Protein AF-A0A8J5IDC4-F1 (afdb_monomer)

Secondary structure (DSSP, 8-state):
--PPPPPP---------------PPPEEEEEEEPPTT----HHHHHHHHHHHHTSTT-EEEEEEEEEEEEEEEB-TTSPBPPTTGGGGS-SSSEEEEEE-SS-TTEEEEEEE-SS-EEEEEEETTHHHHHHHH-SEEEEEEEEEEEEEEEETTEEEEEEEEEEETTEEEEEEEEEEEE-S---HHHHHHHHHHHHHHHHHHHHTSSSS-EEEE----GGGGT--SS--HHHHHHHHHHHHHHHHHHTTTT-GGG-TTHHHHS---

Solvent-accessible surface area (backbone atoms only — not comparable to full-atom values): 15425 Å² total; per-residue (Å²): 142,79,86,81,83,81,79,86,82,76,81,82,77,80,75,74,74,83,73,79,77,72,81,37,64,57,68,48,47,30,36,55,44,57,38,91,95,52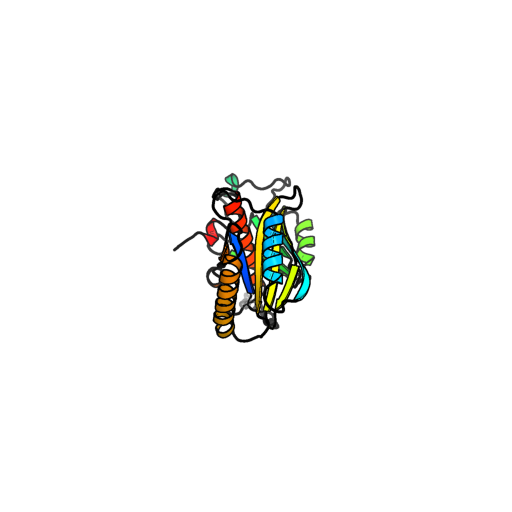,81,82,45,71,68,58,50,50,51,55,50,52,57,54,57,66,46,75,82,43,40,83,74,49,72,49,53,33,41,39,37,34,36,31,29,34,44,99,84,68,46,70,64,52,80,79,74,37,78,84,62,85,65,67,52,42,33,37,38,38,39,43,61,94,42,69,66,38,28,36,36,45,37,44,48,102,85,39,44,45,72,46,83,42,56,42,65,52,61,59,52,44,62,70,68,57,51,45,43,84,73,46,58,38,37,38,39,38,42,29,33,36,44,88,59,32,39,37,36,45,33,39,33,29,27,82,81,74,74,42,76,53,36,42,35,39,37,41,34,46,67,74,88,63,56,60,81,61,46,49,57,54,56,49,52,54,48,50,54,50,50,55,57,58,63,71,46,97,60,76,48,48,79,42,78,53,85,55,70,46,64,71,44,75,45,64,86,68,53,42,71,61,53,53,55,45,33,54,51,49,43,54,45,53,36,57,32,65,77,50,78,64,64,70,86,83,50,82,50,48,75,75,70,63,64,74,127

Organism: Zingiber officinale (NCBI:txid94328)

pLDDT: mean 78.24, std 19.2, range [28.47, 97.31]

Radius of gyration: 21.46 Å; Cα contacts (8 Å, |Δi|>4): 435; chains: 1; bounding box: 47×48×87 Å

Foldseek 3Di:
DDDDDDDDDDDDPPPPDPDPCPQDFDKWKKFWDFAPPDDADVVLLVLLVVLVVPPDPKFWDWKWKKKKFKKAFADPVLHGDDPVVCPVPDFQRIWIWIATRVCNQKIWIFTDDPQAIEIDIDGNCVVVVVVVVSRMDGPFMKMWIDTWMDDPQKIKGWGFIFGVVVTGTLGIMMMITGNDDDALVVVVVVVVVVVVVSQVSVVPDPGGTTMDTQDQPQVSRVHDRRDDVSVVVSSVLSVVQVSVCSVVVRPQDPRSCSVPVVPDD

Nearest PDB structures (foldseek):
  5n9j-assembly1_Y  TM=6.237E-01  e=1.341E-09  Schizosaccharomyces pombe
  5u0s-assembly1_T  TM=6.995E-01  e=4.807E-06  Schizosaccharomyces pombe
  7nvr-assembly1_e  TM=5.869E-01  e=4.291E-06  Homo sapiens
  6w1s-assembly1_M  TM=5.202E-01  e=3.938E-05  Mus musculus
  4pn0-assembly1_A  TM=3.198E-01  e=2.228E-03  Schizosaccharomyces pombe

Sequence (265 aa):
MVPKKTSPTSPVAIRGTQESLTMVLPRRLMNWLPKYGSEITNPLLAEVILCLEGFGSITKVGNWLHRITIYRAIDRKGAYVSDASASSRKLGHKFLGIAFHDHPSVYFFVIPLPRHLTVLEADANIQILMSQLGSFKHSSVRYFQGFQYRLGDFQLKVGKCFRSAPENFWGIVLEIEYLPLSSMEVCRPIMKEFFGILQEEFSKMSVPGHLINIEAHFERFGLRDYYTAQHTALQYSACLFQLGVALRGGKKHDLIISDCLLRRS

Structure (mmCIF, N/CA/C/O backbone):
data_AF-A0A8J5IDC4-F1
#
_entry.id   AF-A0A8J5IDC4-F1
#
loop_
_atom_site.group_PDB
_atom_site.id
_atom_site.type_symbol
_atom_site.label_atom_id
_atom_site.label_alt_id
_atom_site.label_comp_id
_atom_site.label_asym_id
_atom_site.label_entity_id
_atom_site.label_seq_id
_atom_site.pdbx_PDB_ins_code
_atom_site.Cartn_x
_atom_site.Cartn_y
_atom_site.Cartn_z
_atom_site.occupancy
_atom_site.B_iso_or_equiv
_atom_site.auth_seq_id
_atom_site.auth_comp_id
_atom_site.auth_asym_id
_atom_site.auth_atom_id
_atom_site.pdbx_PDB_model_num
ATOM 1 N N . MET A 1 1 ? 1.006 -26.572 -66.138 1.00 41.50 1 MET A N 1
ATOM 2 C CA . MET A 1 1 ? 1.435 -25.706 -65.017 1.00 41.50 1 MET A CA 1
ATOM 3 C C . MET A 1 1 ? 0.197 -25.040 -64.444 1.00 41.50 1 MET A C 1
ATOM 5 O O . MET A 1 1 ? -0.418 -24.237 -65.126 1.00 41.50 1 MET A O 1
ATOM 9 N N . VAL A 1 2 ? -0.219 -25.454 -63.249 1.00 36.06 2 VAL A N 1
ATOM 10 C CA . VAL A 1 2 ? -1.411 -24.958 -62.540 1.00 36.06 2 VAL A CA 1
ATOM 11 C C . VAL A 1 2 ? -0.914 -24.303 -61.249 1.00 36.06 2 VAL A C 1
ATOM 13 O O . VAL A 1 2 ? -0.153 -24.961 -60.535 1.00 36.06 2 VAL A O 1
ATOM 16 N N . PRO A 1 3 ? -1.282 -23.054 -60.912 1.00 37.62 3 PRO A N 1
ATOM 17 C CA . PRO A 1 3 ? -0.892 -22.479 -59.635 1.00 37.62 3 PRO A CA 1
ATOM 18 C C . PRO A 1 3 ? -1.837 -22.971 -58.527 1.00 37.62 3 PRO A C 1
ATOM 20 O O . PRO A 1 3 ? -3.061 -22.889 -58.633 1.00 37.62 3 PRO A O 1
ATOM 23 N N . LYS A 1 4 ? -1.242 -23.510 -57.457 1.00 36.59 4 LYS A N 1
ATOM 24 C CA . LYS A 1 4 ? -1.910 -23.918 -56.213 1.00 36.59 4 LYS A CA 1
ATOM 25 C C . LYS A 1 4 ? -2.544 -22.701 -55.526 1.00 36.59 4 LYS A C 1
ATOM 27 O O . LYS A 1 4 ? -1.848 -21.739 -55.216 1.00 36.59 4 LYS A O 1
ATOM 32 N N . LYS A 1 5 ? -3.844 -22.789 -55.225 1.00 36.94 5 LYS A N 1
ATOM 33 C CA . LYS A 1 5 ? -4.546 -21.906 -54.280 1.00 36.94 5 LYS A CA 1
ATOM 34 C C . LYS A 1 5 ? -3.999 -22.130 -52.866 1.00 36.94 5 LYS A C 1
ATOM 36 O O . LYS A 1 5 ? -4.035 -23.251 -52.365 1.00 36.94 5 LYS A O 1
ATOM 41 N N . THR A 1 6 ? -3.518 -21.069 -52.231 1.00 39.03 6 THR A N 1
ATOM 42 C CA . THR A 1 6 ? -3.214 -21.008 -50.799 1.00 39.03 6 THR A CA 1
ATOM 43 C C . THR A 1 6 ? -4.505 -20.771 -50.011 1.00 39.03 6 THR A C 1
ATOM 45 O O . THR A 1 6 ? -5.266 -19.848 -50.294 1.00 39.03 6 THR A O 1
ATOM 48 N N . SER A 1 7 ? -4.776 -21.643 -49.043 1.00 38.09 7 SER A N 1
ATOM 49 C CA . SER A 1 7 ? -5.849 -21.505 -48.053 1.00 38.09 7 SER A CA 1
ATOM 50 C C . SER A 1 7 ? -5.484 -20.459 -46.988 1.00 38.09 7 SER A C 1
ATOM 52 O O . SER A 1 7 ? -4.305 -20.360 -46.638 1.00 38.09 7 SER A O 1
ATOM 54 N N . PRO A 1 8 ? -6.453 -19.719 -46.422 1.00 36.28 8 PRO A N 1
ATOM 55 C CA . PRO A 1 8 ? -6.185 -18.743 -45.373 1.00 36.28 8 PRO A CA 1
ATOM 56 C C . PRO A 1 8 ? -5.950 -19.436 -44.024 1.00 36.28 8 PRO A C 1
ATOM 58 O O . PRO A 1 8 ? -6.770 -20.222 -43.555 1.00 36.28 8 PRO A O 1
ATOM 61 N N . THR A 1 9 ? -4.814 -19.131 -43.402 1.00 35.41 9 THR A N 1
ATOM 62 C CA . THR A 1 9 ? -4.456 -19.552 -42.046 1.00 35.41 9 THR A CA 1
ATOM 63 C C . THR A 1 9 ? -5.360 -18.841 -41.039 1.00 35.41 9 THR A C 1
ATOM 65 O O . THR A 1 9 ? -5.304 -17.619 -40.902 1.00 35.41 9 THR A O 1
ATOM 68 N N . SER A 1 10 ? -6.206 -19.599 -40.343 1.00 33.59 10 SER A N 1
ATOM 69 C CA . SER A 1 10 ? -7.035 -19.105 -39.242 1.00 33.59 10 SER A CA 1
ATOM 70 C C . SER A 1 10 ? -6.170 -18.527 -38.110 1.00 33.59 10 SER A C 1
ATOM 72 O O . SER A 1 10 ? -5.115 -19.092 -37.807 1.00 33.59 10 SER A O 1
ATOM 74 N N . PRO A 1 11 ? -6.597 -17.440 -37.443 1.00 32.44 11 PRO A N 1
ATOM 75 C CA . PRO A 1 11 ? -5.874 -16.897 -36.303 1.00 32.44 11 PRO A CA 1
ATOM 76 C C . PRO A 1 11 ? -5.925 -17.879 -35.128 1.00 32.44 11 PRO A C 1
ATOM 78 O O . PRO A 1 11 ? -6.991 -18.352 -34.731 1.00 32.44 11 PRO A O 1
ATOM 81 N N . VAL A 1 12 ? -4.749 -18.183 -34.576 1.00 33.12 12 VAL A N 1
ATOM 82 C CA . VAL A 1 12 ? -4.582 -18.957 -33.344 1.00 33.12 12 VAL A CA 1
ATOM 83 C C . VAL A 1 12 ? -5.276 -18.197 -32.216 1.00 33.12 12 VAL A C 1
ATOM 85 O O . VAL A 1 12 ? -4.803 -17.156 -31.762 1.00 33.12 12 VAL A O 1
ATOM 88 N N . ALA A 1 13 ? -6.426 -18.708 -31.784 1.00 28.47 13 ALA A N 1
ATOM 89 C CA . ALA A 1 13 ? -7.098 -18.242 -30.586 1.00 28.47 13 ALA A CA 1
ATOM 90 C C . ALA A 1 13 ? -6.189 -18.528 -29.383 1.00 28.47 13 ALA A C 1
ATOM 92 O O . ALA A 1 13 ? -5.980 -19.684 -29.011 1.00 28.47 13 ALA A O 1
ATOM 93 N N . ILE A 1 14 ? -5.643 -17.470 -28.783 1.00 35.06 14 ILE A N 1
ATOM 94 C CA . ILE A 1 14 ? -5.003 -17.527 -27.470 1.00 35.06 14 ILE A CA 1
ATOM 95 C C . ILE A 1 14 ? -6.117 -17.887 -26.486 1.00 35.06 14 ILE A C 1
ATOM 97 O O . ILE A 1 14 ? -6.917 -17.040 -26.090 1.00 35.06 14 ILE A O 1
ATOM 101 N N . ARG A 1 15 ? -6.232 -19.178 -26.161 1.00 29.50 15 ARG A N 1
ATOM 102 C CA . ARG A 1 15 ? -7.112 -19.655 -25.097 1.00 29.50 15 ARG A CA 1
ATOM 103 C C . ARG A 1 15 ? -6.587 -19.072 -23.793 1.00 29.50 15 ARG A C 1
ATOM 105 O O . ARG A 1 15 ? -5.525 -19.475 -23.328 1.00 29.50 15 ARG A O 1
ATOM 112 N N . GLY A 1 16 ? -7.326 -18.110 -23.244 1.00 29.45 16 GLY A N 1
ATOM 113 C CA . GLY A 1 16 ? -7.139 -17.661 -21.874 1.00 29.45 16 GLY A CA 1
ATOM 114 C C . GLY A 1 16 ? -7.194 -18.873 -20.956 1.00 29.45 16 GLY A C 1
ATOM 115 O O . GLY A 1 16 ? -8.150 -19.650 -20.991 1.00 29.45 16 GLY A O 1
ATOM 116 N N . THR A 1 17 ? -6.126 -19.068 -20.196 1.00 31.91 17 THR A N 1
ATOM 117 C CA . THR A 1 17 ? -6.086 -19.999 -19.079 1.00 31.91 17 THR A CA 1
ATOM 118 C C . THR A 1 17 ? -7.235 -19.639 -18.148 1.00 31.91 17 THR A C 1
ATOM 120 O O . THR A 1 17 ? -7.385 -18.488 -17.745 1.00 31.91 17 THR A O 1
ATOM 123 N N . GLN A 1 18 ? -8.084 -20.621 -17.871 1.00 31.86 18 GLN A N 1
ATOM 124 C CA . GLN A 1 18 ? -9.186 -20.517 -16.932 1.00 31.86 18 GLN A CA 1
ATOM 125 C C . GLN A 1 18 ? -8.581 -20.243 -15.547 1.00 31.86 18 GLN A C 1
ATOM 127 O O . GLN A 1 18 ? -8.054 -21.151 -14.907 1.00 31.86 18 GLN A O 1
ATOM 132 N N . GLU A 1 19 ? -8.563 -18.969 -15.149 1.00 36.72 19 GLU A N 1
ATOM 133 C CA . GLU A 1 19 ? -8.108 -18.521 -13.836 1.00 36.72 19 GLU A CA 1
ATOM 134 C C . GLU A 1 19 ? -8.931 -19.254 -12.776 1.00 36.72 19 GLU A C 1
ATOM 136 O O . GLU A 1 19 ? -10.153 -19.109 -12.691 1.00 36.72 19 GLU A O 1
ATOM 141 N N . SER A 1 20 ? -8.253 -20.067 -11.969 1.00 32.84 20 SER A N 1
ATOM 142 C CA . SER A 1 20 ? -8.767 -20.459 -10.666 1.00 32.84 20 SER A CA 1
ATOM 143 C C . SER A 1 20 ? -9.027 -19.163 -9.903 1.00 32.84 20 SER A C 1
ATOM 145 O O . SER A 1 20 ? -8.085 -18.535 -9.428 1.00 32.84 20 SER A O 1
ATOM 147 N N . LEU A 1 21 ? -10.293 -18.744 -9.840 1.00 38.59 21 LEU A N 1
ATOM 148 C CA . LEU A 1 21 ? -10.767 -17.599 -9.068 1.00 38.59 21 LEU A CA 1
ATOM 149 C C . LEU A 1 21 ? -10.555 -17.892 -7.578 1.00 38.59 21 LEU A C 1
ATOM 151 O O . LEU A 1 21 ? -11.490 -18.212 -6.847 1.00 38.59 21 LEU A O 1
ATOM 155 N N . THR A 1 22 ? -9.315 -17.802 -7.103 1.00 41.28 22 THR A N 1
ATOM 156 C CA . THR A 1 22 ? -9.062 -17.563 -5.688 1.00 41.28 22 THR A CA 1
ATOM 157 C C . THR A 1 22 ? -9.690 -16.210 -5.395 1.00 41.28 22 THR A C 1
ATOM 159 O O . THR A 1 22 ? -9.165 -15.183 -5.827 1.00 41.28 22 THR A O 1
ATOM 162 N N . MET A 1 23 ? -10.865 -16.208 -4.763 1.00 45.19 23 MET A N 1
ATOM 163 C CA . MET A 1 23 ? -11.543 -14.970 -4.401 1.00 45.19 23 MET A CA 1
ATOM 164 C C . MET A 1 23 ? -10.608 -14.152 -3.511 1.00 45.19 23 MET A C 1
ATOM 166 O O . MET A 1 23 ? -10.259 -14.580 -2.412 1.00 45.19 23 MET A O 1
ATOM 170 N N . VAL A 1 24 ? -10.152 -13.006 -4.013 1.00 56.97 24 VAL A N 1
ATOM 171 C CA . VAL A 1 24 ? -9.294 -12.104 -3.248 1.00 56.97 24 VAL A CA 1
ATOM 172 C C . VAL A 1 24 ? -10.195 -11.177 -2.450 1.00 56.97 24 VAL A C 1
ATOM 174 O O . VAL A 1 24 ? -11.148 -10.603 -2.977 1.00 56.97 24 VAL A O 1
ATOM 177 N N . LEU A 1 25 ? -9.897 -11.061 -1.163 1.00 64.06 25 LEU A N 1
ATOM 178 C CA . LEU A 1 25 ? -10.714 -10.333 -0.206 1.00 64.06 25 LEU A CA 1
ATOM 179 C C . LEU A 1 25 ? -10.685 -8.825 -0.480 1.00 64.06 25 LEU A C 1
ATOM 181 O O . LEU A 1 25 ? -9.618 -8.294 -0.802 1.00 64.06 25 LEU A O 1
ATOM 185 N N . PRO A 1 26 ? -11.818 -8.115 -0.328 1.00 73.94 26 PRO A N 1
ATOM 186 C CA . PRO A 1 26 ? -11.845 -6.666 -0.434 1.00 73.94 26 PRO A CA 1
ATOM 187 C C . PRO A 1 26 ? -10.870 -6.040 0.553 1.00 73.94 26 PRO A C 1
ATOM 189 O O . PRO A 1 26 ? -10.989 -6.234 1.766 1.00 73.94 26 PRO A O 1
ATOM 192 N N . ARG A 1 27 ? -9.953 -5.223 0.028 1.00 85.88 27 ARG A N 1
ATOM 193 C CA . ARG A 1 27 ? -9.059 -4.408 0.848 1.00 85.88 27 ARG A CA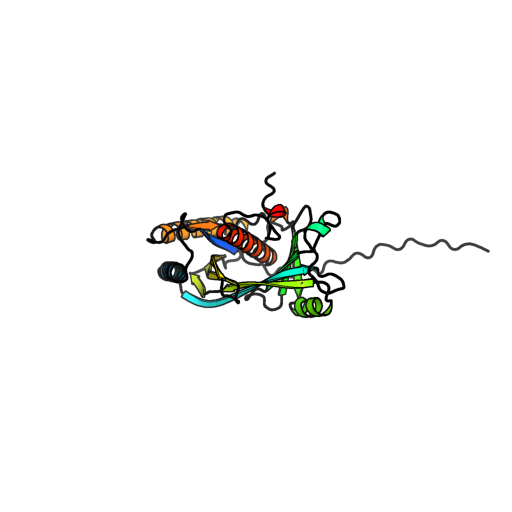 1
ATOM 194 C C . ARG A 1 27 ? -9.281 -2.926 0.629 1.00 85.88 27 ARG A C 1
ATOM 196 O O . ARG A 1 27 ? -9.614 -2.454 -0.464 1.00 85.88 27 ARG A O 1
ATOM 203 N N . ARG A 1 28 ? -9.067 -2.178 1.701 1.00 87.56 28 ARG A N 1
ATOM 204 C CA . ARG A 1 28 ? -9.051 -0.723 1.700 1.00 87.56 28 ARG A CA 1
ATOM 205 C C . ARG A 1 28 ? -7.734 -0.252 2.287 1.00 87.56 28 ARG A C 1
ATOM 207 O O . ARG A 1 28 ? -7.419 -0.564 3.430 1.00 87.56 28 ARG A O 1
ATOM 214 N N . LEU A 1 29 ? -6.989 0.507 1.492 1.00 91.50 29 LEU A N 1
ATOM 215 C CA . LEU A 1 29 ? -5.754 1.152 1.911 1.00 91.50 29 LEU A CA 1
ATOM 216 C C . LEU A 1 29 ? -6.021 2.617 2.256 1.00 91.50 29 LEU A C 1
ATOM 218 O O . LEU A 1 29 ? -6.744 3.326 1.556 1.00 91.50 29 LEU A O 1
ATOM 222 N N . MET A 1 30 ? -5.401 3.070 3.331 1.00 92.44 30 MET A N 1
ATOM 223 C CA . MET A 1 30 ? -5.495 4.414 3.875 1.00 92.44 30 MET A CA 1
ATOM 224 C C . MET A 1 30 ? -4.098 4.915 4.202 1.00 92.44 30 MET A C 1
ATOM 226 O O . MET A 1 30 ? -3.180 4.135 4.474 1.00 92.44 30 MET A O 1
ATOM 230 N N . ASN A 1 31 ? -3.939 6.230 4.220 1.00 91.44 31 ASN A N 1
ATOM 231 C CA . ASN A 1 31 ? -2.739 6.856 4.745 1.00 91.44 31 ASN A CA 1
ATOM 232 C C . ASN A 1 31 ? -3.085 7.947 5.753 1.00 91.44 31 ASN A C 1
ATOM 234 O O . ASN A 1 31 ? -4.172 8.525 5.740 1.00 91.44 31 ASN A O 1
ATOM 238 N N . TRP A 1 32 ? -2.132 8.220 6.634 1.00 90.44 32 TRP A N 1
ATOM 239 C CA . TRP A 1 32 ? -2.231 9.331 7.565 1.00 90.44 32 TRP A CA 1
ATOM 240 C C . TRP A 1 32 ? -1.907 10.639 6.852 1.00 90.44 32 TRP A C 1
ATOM 242 O O . TRP A 1 32 ? -0.827 10.786 6.269 1.00 90.44 32 TRP A O 1
ATOM 252 N N . LEU A 1 33 ? -2.828 11.595 6.923 1.00 87.44 33 LEU A N 1
ATOM 253 C CA . LEU A 1 33 ? -2.608 12.962 6.485 1.00 87.44 33 LEU A CA 1
ATOM 254 C C . LEU A 1 33 ? -2.294 13.827 7.713 1.00 87.44 33 LEU A C 1
ATOM 256 O O . LEU A 1 33 ? -3.199 14.082 8.513 1.00 87.44 33 LEU A O 1
ATOM 260 N N . PRO A 1 34 ? -1.040 14.277 7.896 1.00 82.94 34 PRO A N 1
ATOM 261 C CA . PRO A 1 34 ? -0.700 15.167 9.000 1.00 82.94 34 PRO A CA 1
ATOM 262 C C . PRO A 1 34 ? -1.430 16.508 8.854 1.00 82.94 34 PRO A C 1
ATOM 264 O O . PRO A 1 34 ? -1.733 16.954 7.743 1.00 82.94 34 PRO A O 1
ATOM 267 N N . LYS A 1 35 ? -1.694 17.182 9.979 1.00 81.75 35 LYS A N 1
ATOM 268 C CA . LYS A 1 35 ? -2.138 18.585 9.948 1.00 81.75 35 LYS A CA 1
ATOM 269 C C . LYS A 1 35 ? -1.038 19.465 9.342 1.00 81.75 35 LYS A C 1
ATOM 271 O O . LYS A 1 35 ? 0.143 19.122 9.381 1.00 81.75 35 LYS A O 1
ATOM 276 N N . TYR A 1 36 ? -1.431 20.603 8.771 1.00 74.25 36 TYR A N 1
ATOM 277 C CA . TYR A 1 36 ? -0.490 21.536 8.151 1.00 74.25 36 TYR A CA 1
ATOM 278 C C . TYR A 1 36 ? 0.626 21.926 9.133 1.00 74.25 36 TYR A C 1
ATOM 280 O O . TYR A 1 36 ? 0.349 22.306 10.269 1.00 74.25 36 TYR A O 1
ATOM 288 N N . GLY A 1 37 ? 1.881 21.809 8.694 1.00 70.25 37 GLY A N 1
ATOM 289 C CA . GLY A 1 37 ? 3.060 22.114 9.511 1.00 70.25 37 GLY A CA 1
ATOM 290 C C . GLY A 1 37 ? 3.474 21.024 10.507 1.00 70.25 37 GLY A C 1
ATOM 291 O O . GLY A 1 37 ? 4.465 21.208 11.202 1.00 70.25 37 GLY A O 1
ATOM 292 N N . SER A 1 38 ? 2.759 19.896 10.587 1.00 77.06 38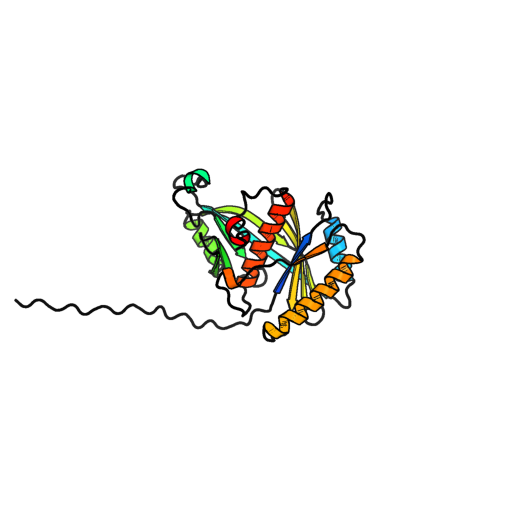 SER A N 1
ATOM 293 C CA . SER A 1 38 ? 3.164 18.744 11.403 1.00 77.06 38 SER A CA 1
ATOM 294 C C . SER A 1 38 ? 3.977 17.740 10.587 1.00 77.06 38 SER A C 1
ATOM 296 O O . SER A 1 38 ? 3.639 17.430 9.443 1.00 77.06 38 SER A O 1
ATOM 298 N N . GLU A 1 39 ? 5.037 17.204 11.185 1.00 79.88 39 GLU A N 1
ATOM 299 C CA . GLU A 1 39 ? 5.871 16.175 10.566 1.00 79.88 39 GLU A CA 1
ATOM 300 C C . GLU A 1 39 ? 5.340 14.768 10.859 1.00 79.88 39 GLU A C 1
ATOM 302 O O . GLU A 1 39 ? 4.773 14.504 11.921 1.00 79.88 39 GLU A O 1
ATOM 307 N N . ILE A 1 40 ? 5.548 13.839 9.922 1.00 85.25 40 ILE A N 1
ATOM 308 C CA . ILE A 1 40 ? 5.254 12.423 10.150 1.00 85.25 40 ILE A CA 1
ATOM 309 C C . ILE A 1 40 ? 6.496 11.761 10.750 1.00 85.25 40 ILE A C 1
ATOM 311 O O . ILE A 1 40 ? 7.533 11.668 10.096 1.00 85.25 40 ILE A O 1
ATOM 315 N N . THR A 1 41 ? 6.388 11.292 11.992 1.00 89.44 41 THR A N 1
ATOM 316 C CA . THR A 1 41 ? 7.523 10.799 12.786 1.00 89.44 41 THR A CA 1
ATOM 317 C C . THR A 1 41 ? 7.261 9.397 13.344 1.00 89.44 41 THR A C 1
ATOM 319 O O . THR A 1 41 ? 6.115 8.954 13.438 1.00 89.44 41 THR A O 1
ATOM 322 N N . ASN A 1 42 ? 8.317 8.646 13.686 1.00 91.06 42 ASN A N 1
ATOM 323 C CA . ASN A 1 42 ? 8.148 7.315 14.290 1.00 91.06 42 ASN A CA 1
ATOM 324 C C . ASN A 1 42 ? 7.343 7.356 15.615 1.00 91.06 42 ASN A C 1
ATOM 326 O O . ASN A 1 42 ? 6.547 6.442 15.816 1.00 91.06 42 ASN A O 1
ATOM 330 N N . PRO A 1 43 ? 7.469 8.382 16.485 1.00 92.00 43 PRO A N 1
ATOM 331 C CA . PRO A 1 43 ? 6.573 8.552 17.632 1.00 92.00 43 PRO A CA 1
ATOM 332 C C . PRO A 1 43 ? 5.092 8.637 17.250 1.00 92.00 43 PRO A C 1
ATOM 334 O O . PRO A 1 43 ? 4.286 7.913 17.823 1.00 92.00 43 PRO A O 1
ATOM 337 N N . LEU A 1 44 ? 4.738 9.411 16.216 1.00 91.31 44 LEU A N 1
ATOM 338 C CA . LEU A 1 44 ? 3.357 9.467 15.724 1.00 91.31 44 LEU A CA 1
ATOM 339 C C . LEU A 1 44 ? 2.862 8.086 15.266 1.00 91.31 44 LEU A C 1
ATOM 341 O O . LEU A 1 44 ? 1.731 7.706 15.550 1.00 91.31 44 LEU A O 1
ATOM 345 N N . LEU A 1 45 ? 3.711 7.310 14.583 1.00 93.88 45 LEU A N 1
ATOM 346 C CA . LEU A 1 45 ? 3.383 5.929 14.218 1.00 93.88 45 LEU A CA 1
ATOM 347 C C . LEU A 1 45 ? 3.135 5.059 15.458 1.00 93.88 45 LEU A C 1
ATOM 349 O O . LEU A 1 45 ? 2.199 4.265 15.450 1.00 93.88 45 LEU A O 1
ATOM 353 N N . ALA A 1 46 ? 3.955 5.196 16.502 1.00 93.81 46 ALA A N 1
ATOM 354 C CA . ALA A 1 46 ? 3.776 4.452 17.745 1.00 93.81 46 ALA A CA 1
ATOM 355 C C . ALA A 1 46 ? 2.441 4.798 18.420 1.00 93.81 46 ALA A C 1
ATOM 357 O O . ALA A 1 46 ? 1.736 3.891 18.844 1.00 93.81 46 ALA A O 1
ATOM 358 N N . GLU A 1 47 ? 2.048 6.073 18.446 1.00 92.81 47 GLU A N 1
ATOM 359 C CA . GLU A 1 47 ? 0.750 6.500 18.986 1.00 92.81 47 GLU A CA 1
ATOM 360 C C . GLU A 1 47 ? -0.431 5.945 18.180 1.00 92.81 47 GLU A C 1
ATOM 362 O O . GLU A 1 47 ? -1.385 5.433 18.763 1.00 92.81 47 GLU A O 1
ATOM 367 N N . VAL A 1 48 ? -0.342 5.955 16.844 1.00 92.56 48 VAL A N 1
ATOM 368 C CA . VAL A 1 48 ? -1.359 5.336 15.974 1.00 92.56 48 VAL A CA 1
ATOM 369 C C . VAL A 1 48 ? -1.461 3.829 16.234 1.00 92.56 48 VAL A C 1
ATOM 371 O O . VAL A 1 48 ? -2.564 3.292 16.295 1.00 92.56 48 VAL A O 1
ATOM 374 N N . ILE A 1 49 ? -0.330 3.136 16.407 1.00 94.12 49 ILE A N 1
ATOM 375 C CA . ILE A 1 49 ? -0.313 1.704 16.738 1.00 94.12 49 ILE A CA 1
ATOM 376 C C . ILE A 1 49 ? -0.952 1.457 18.107 1.00 94.12 49 ILE A C 1
ATOM 378 O O . ILE A 1 49 ? -1.806 0.585 18.212 1.00 94.12 49 ILE A O 1
ATOM 382 N N . LEU A 1 50 ? -0.588 2.234 19.129 1.00 93.50 50 LEU A N 1
ATOM 383 C CA . LEU A 1 50 ? -1.138 2.095 20.480 1.00 93.50 50 LEU A CA 1
ATOM 384 C C . LEU A 1 50 ? -2.647 2.354 20.516 1.00 93.50 50 LEU A C 1
ATOM 386 O O . LEU A 1 50 ? -3.383 1.617 21.166 1.00 93.50 50 LEU A O 1
ATOM 390 N N . CYS A 1 51 ? -3.124 3.369 19.792 1.00 91.94 51 CYS A N 1
ATOM 391 C CA . CYS A 1 51 ? -4.555 3.626 19.657 1.00 91.94 51 CYS A CA 1
ATOM 392 C C . CYS A 1 51 ? -5.272 2.446 18.995 1.00 91.94 51 CYS A C 1
ATOM 394 O O . CYS A 1 51 ? -6.318 2.017 19.481 1.00 91.94 51 CYS A O 1
ATOM 396 N N . LEU A 1 52 ? -4.681 1.876 17.940 1.00 92.12 52 LEU A N 1
ATOM 397 C CA . LEU A 1 52 ? -5.235 0.695 17.290 1.00 92.12 52 LEU A CA 1
ATOM 398 C C . LEU A 1 52 ? -5.246 -0.520 18.225 1.00 92.12 52 LEU A C 1
ATOM 400 O O . LEU A 1 52 ? -6.225 -1.252 18.238 1.00 92.12 52 LEU A O 1
ATOM 404 N N . GLU A 1 53 ? -4.194 -0.730 19.015 1.00 92.69 53 GLU A N 1
ATOM 405 C CA . GLU A 1 53 ? -4.103 -1.820 19.997 1.00 92.69 53 GLU A CA 1
ATOM 406 C C . GLU A 1 53 ? -5.107 -1.672 21.151 1.00 92.69 53 GLU A C 1
ATOM 408 O O . GLU A 1 53 ? -5.534 -2.674 21.719 1.00 92.69 53 GLU A O 1
ATOM 413 N N . GLY A 1 54 ? -5.539 -0.445 21.459 1.00 89.12 54 GLY A N 1
ATOM 414 C CA . GLY A 1 54 ? -6.637 -0.174 22.391 1.00 89.12 54 GLY A CA 1
ATOM 415 C C . GLY A 1 54 ? -8.033 -0.456 21.822 1.00 89.12 54 GLY A C 1
ATOM 416 O O . GLY A 1 54 ? -9.022 -0.365 22.552 1.00 89.12 54 GLY A O 1
ATOM 417 N N . PHE A 1 55 ? -8.142 -0.786 20.533 1.00 86.69 55 PHE A N 1
ATOM 418 C CA . PHE A 1 55 ? -9.417 -0.990 19.859 1.00 86.69 55 PHE A CA 1
ATOM 419 C C . PHE A 1 55 ? -9.978 -2.398 20.101 1.00 86.69 55 PHE A C 1
ATOM 421 O O . PHE A 1 55 ? -9.618 -3.365 19.425 1.00 86.69 55 PHE A O 1
ATOM 428 N N . GLY A 1 56 ? -10.913 -2.513 21.046 1.00 83.62 56 GLY A N 1
ATOM 429 C CA . GLY A 1 56 ? -11.623 -3.763 21.328 1.00 83.62 56 GLY A CA 1
ATOM 430 C C . GLY A 1 56 ? -10.681 -4.927 21.667 1.00 83.62 56 GLY A C 1
ATOM 431 O O . GLY A 1 56 ? -9.649 -4.750 22.304 1.00 83.62 56 GLY A O 1
ATOM 432 N N . SER A 1 57 ? -11.037 -6.143 21.244 1.00 87.62 57 SER A N 1
ATOM 433 C CA . SER A 1 57 ? -10.213 -7.351 21.427 1.00 87.62 57 SER A CA 1
ATOM 434 C C . SER A 1 57 ? -9.306 -7.620 20.221 1.00 87.62 57 SER A C 1
ATOM 436 O O . SER A 1 57 ? -9.313 -8.716 19.656 1.00 87.62 57 SER A O 1
ATOM 438 N N . ILE A 1 58 ? -8.560 -6.607 19.776 1.00 93.44 58 ILE A N 1
ATOM 439 C CA . ILE A 1 58 ? -7.608 -6.757 18.674 1.00 93.44 58 ILE A CA 1
ATOM 440 C C . ILE A 1 58 ? -6.400 -7.602 19.100 1.00 93.44 58 ILE A C 1
ATOM 442 O O . ILE A 1 58 ? -5.891 -7.499 20.213 1.00 93.44 58 ILE A O 1
ATOM 446 N N . THR A 1 59 ? -5.918 -8.455 18.200 1.00 94.31 59 THR A N 1
ATOM 447 C CA . THR A 1 59 ? -4.785 -9.354 18.462 1.00 94.31 59 THR A CA 1
ATOM 448 C C . THR A 1 59 ? -3.697 -9.161 17.422 1.00 94.31 59 THR A C 1
ATOM 450 O O . THR A 1 59 ? -3.970 -9.115 16.224 1.00 94.31 59 THR A O 1
ATOM 453 N N . LYS A 1 60 ? -2.443 -9.045 17.862 1.00 95.81 60 LYS A N 1
ATOM 454 C CA . LYS A 1 60 ? -1.294 -8.961 16.956 1.00 95.81 60 LYS A CA 1
ATOM 455 C C . LYS A 1 60 ? -0.987 -10.340 16.382 1.00 95.81 60 LYS A C 1
ATOM 457 O O . LYS A 1 60 ? -0.745 -11.283 17.126 1.00 95.81 60 LYS A O 1
ATOM 462 N N . VAL A 1 61 ? -0.972 -10.440 15.057 1.00 95.00 61 VAL A N 1
ATOM 463 C CA . VAL A 1 61 ? -0.761 -11.697 14.321 1.00 95.00 61 VAL A CA 1
ATOM 464 C C . VAL A 1 61 ? 0.672 -11.811 13.808 1.00 95.00 61 VAL A C 1
ATOM 466 O O . VAL A 1 61 ? 1.218 -12.908 13.741 1.00 95.00 61 VAL A O 1
ATOM 469 N N . GLY A 1 62 ? 1.310 -10.693 13.458 1.00 95.25 62 GLY A N 1
ATOM 470 C CA . GLY A 1 62 ? 2.678 -10.731 12.951 1.00 95.25 62 GLY A CA 1
ATOM 471 C C . GLY A 1 62 ? 3.182 -9.405 12.406 1.00 95.25 62 GLY A C 1
ATOM 472 O O . GLY A 1 62 ? 2.646 -8.336 12.701 1.00 95.25 62 GLY A O 1
ATOM 473 N N . ASN A 1 63 ? 4.234 -9.499 11.599 1.00 96.25 63 ASN A N 1
ATOM 474 C CA . ASN A 1 63 ? 4.824 -8.383 10.871 1.00 96.25 63 ASN A CA 1
ATOM 475 C C . ASN A 1 63 ? 4.559 -8.568 9.377 1.00 96.25 63 ASN A C 1
ATOM 477 O O . ASN A 1 63 ? 4.476 -9.697 8.904 1.00 96.25 63 ASN A O 1
ATOM 481 N N . TRP A 1 64 ? 4.512 -7.475 8.625 1.00 96.12 64 TRP A N 1
ATOM 482 C CA . TRP A 1 64 ? 4.384 -7.519 7.170 1.00 96.12 64 TRP A CA 1
ATOM 483 C C . TRP A 1 64 ? 5.389 -6.572 6.513 1.00 96.12 64 TRP A C 1
ATOM 485 O O . TRP A 1 64 ? 5.806 -5.567 7.098 1.00 96.12 64 TRP A O 1
ATOM 495 N N . LEU A 1 65 ? 5.787 -6.912 5.286 1.00 96.44 65 LEU A N 1
ATOM 496 C CA . LEU A 1 65 ? 6.688 -6.106 4.468 1.00 96.44 65 LEU A CA 1
ATOM 497 C C . LEU A 1 65 ? 6.304 -6.221 2.992 1.00 96.44 65 LEU A C 1
ATOM 499 O O . LEU A 1 65 ? 6.395 -7.292 2.396 1.00 96.44 65 LEU A O 1
ATOM 503 N N . HIS A 1 66 ? 5.909 -5.114 2.379 1.00 96.56 66 HIS A N 1
ATOM 504 C CA . HIS A 1 66 ? 5.715 -5.018 0.936 1.00 96.56 66 HIS A CA 1
ATOM 505 C C . HIS A 1 66 ? 6.828 -4.179 0.320 1.00 96.56 66 HIS A C 1
ATOM 507 O O . HIS A 1 66 ? 7.262 -3.170 0.886 1.00 96.56 66 HIS A O 1
ATOM 513 N N . ARG A 1 67 ? 7.298 -4.596 -0.856 1.00 95.94 67 ARG A N 1
ATOM 514 C CA . ARG A 1 67 ? 8.383 -3.927 -1.576 1.00 95.94 67 ARG A CA 1
ATOM 515 C C . ARG A 1 67 ? 7.863 -3.376 -2.892 1.00 95.94 67 ARG A C 1
ATOM 517 O O . ARG A 1 67 ? 7.406 -4.138 -3.738 1.00 95.94 67 ARG A O 1
ATOM 524 N N . ILE A 1 68 ? 8.014 -2.070 -3.090 1.00 95.25 68 ILE A N 1
ATOM 525 C CA . ILE A 1 68 ? 7.724 -1.395 -4.356 1.00 95.25 68 ILE A CA 1
ATOM 526 C C . ILE A 1 68 ? 9.031 -0.910 -4.979 1.00 95.25 68 ILE A C 1
ATOM 528 O O . ILE A 1 68 ? 9.718 -0.041 -4.440 1.00 95.25 68 ILE A O 1
ATOM 532 N N . THR A 1 69 ? 9.367 -1.454 -6.139 1.00 93.25 69 THR A N 1
ATOM 533 C CA . THR A 1 69 ? 10.527 -1.077 -6.943 1.00 93.25 69 THR A CA 1
ATOM 534 C C . THR A 1 69 ? 10.105 -0.140 -8.068 1.00 93.25 69 THR A C 1
ATOM 536 O O . THR A 1 69 ? 9.163 -0.407 -8.802 1.00 93.25 69 THR A O 1
ATOM 539 N N . ILE A 1 70 ? 10.830 0.959 -8.235 1.00 90.31 70 ILE A N 1
ATOM 540 C CA . ILE A 1 70 ? 10.668 1.900 -9.341 1.00 90.31 70 ILE A CA 1
ATOM 541 C C . ILE A 1 70 ? 11.688 1.538 -10.419 1.00 90.31 70 ILE A C 1
ATOM 543 O O . ILE A 1 70 ? 12.894 1.687 -10.202 1.00 90.31 70 ILE A O 1
ATOM 547 N N . TYR A 1 71 ? 11.208 1.118 -11.584 1.00 90.25 71 TYR A N 1
ATOM 548 C CA . TYR A 1 71 ? 12.032 0.833 -12.755 1.00 90.25 71 TYR A CA 1
ATOM 549 C C . TYR A 1 71 ? 12.112 2.057 -13.661 1.00 90.25 71 TYR A C 1
ATOM 551 O O . TYR A 1 71 ? 11.117 2.760 -13.835 1.00 90.25 71 TYR A O 1
ATOM 559 N N . ARG A 1 72 ? 13.292 2.309 -14.239 1.00 88.38 72 ARG A N 1
ATOM 560 C CA . ARG A 1 72 ? 13.501 3.278 -15.326 1.00 88.38 72 ARG A CA 1
ATOM 561 C C . ARG A 1 72 ? 14.218 2.604 -16.494 1.00 88.38 72 ARG A C 1
ATOM 563 O O . ARG A 1 72 ? 15.120 1.795 -16.266 1.00 88.38 72 ARG A O 1
ATOM 570 N N . ALA A 1 73 ? 13.819 2.941 -17.716 1.00 86.88 73 ALA A N 1
ATOM 571 C CA . ALA A 1 73 ? 14.497 2.512 -18.931 1.00 86.88 73 ALA A CA 1
ATOM 572 C C . ALA A 1 73 ? 15.919 3.068 -18.961 1.00 86.88 73 ALA A C 1
ATOM 574 O O . ALA A 1 73 ? 16.174 4.194 -18.510 1.00 86.88 73 ALA A O 1
ATOM 575 N N . ILE A 1 74 ? 16.831 2.272 -19.505 1.00 87.31 74 ILE A N 1
ATOM 576 C CA . ILE A 1 74 ? 18.212 2.681 -19.731 1.00 87.31 74 ILE A CA 1
ATOM 577 C C . ILE A 1 74 ? 18.534 2.655 -21.222 1.00 87.31 74 ILE A C 1
ATOM 579 O O . ILE A 1 74 ? 17.935 1.908 -21.995 1.00 87.31 74 ILE A O 1
ATOM 583 N N . ASP A 1 75 ? 19.449 3.520 -21.639 1.00 85.25 75 ASP A N 1
ATOM 584 C CA . ASP A 1 75 ? 19.971 3.529 -22.996 1.00 85.25 75 ASP A CA 1
ATOM 585 C C . ASP A 1 75 ? 21.020 2.421 -23.200 1.00 85.25 75 ASP A C 1
ATOM 587 O O . ASP A 1 75 ? 21.390 1.687 -22.283 1.00 85.25 75 ASP A O 1
ATOM 591 N N . ARG A 1 76 ? 21.549 2.313 -24.424 1.00 81.25 76 ARG A N 1
ATOM 592 C CA . ARG A 1 76 ? 22.600 1.334 -24.760 1.00 81.25 76 ARG A CA 1
ATOM 593 C C . ARG A 1 76 ? 23.890 1.512 -23.948 1.00 81.25 76 ARG A C 1
ATOM 595 O O . ARG A 1 76 ? 24.694 0.590 -23.902 1.00 81.25 76 ARG A O 1
ATOM 602 N N . LYS A 1 77 ? 24.110 2.688 -23.354 1.00 82.31 77 LYS A N 1
ATOM 603 C CA . LYS A 1 77 ? 25.267 3.005 -22.508 1.00 82.31 77 LYS A CA 1
ATOM 604 C C . LYS A 1 77 ? 24.966 2.770 -21.021 1.00 82.31 77 LYS A C 1
ATOM 606 O O . LYS A 1 77 ? 25.816 3.045 -20.179 1.00 82.31 77 LYS A O 1
ATOM 611 N N . GLY A 1 78 ? 23.776 2.262 -20.690 1.00 78.62 78 GLY A N 1
ATOM 612 C CA . GLY A 1 78 ? 23.340 1.984 -19.325 1.00 78.62 78 GLY A CA 1
ATOM 613 C C . GLY A 1 78 ? 22.949 3.228 -18.523 1.00 78.62 78 GLY A C 1
ATOM 614 O O . GLY A 1 78 ? 22.736 3.128 -17.311 1.00 78.62 78 GLY A O 1
ATOM 615 N N . ALA A 1 79 ? 22.850 4.393 -19.167 1.00 83.38 79 ALA A N 1
ATOM 616 C CA . ALA A 1 79 ? 22.381 5.621 -18.543 1.00 83.38 79 ALA A CA 1
ATOM 617 C C . ALA A 1 79 ? 20.849 5.680 -18.574 1.00 83.38 79 ALA A C 1
ATOM 619 O O . ALA A 1 79 ? 20.215 5.179 -19.500 1.00 83.38 79 ALA A O 1
ATOM 620 N N . TYR A 1 80 ? 20.233 6.300 -17.565 1.00 83.06 80 TYR A N 1
ATOM 621 C CA . TYR A 1 80 ? 18.785 6.504 -17.580 1.00 83.06 80 TYR A CA 1
ATOM 622 C C . TYR A 1 80 ? 18.390 7.412 -18.743 1.00 83.06 80 TYR A C 1
ATOM 624 O O . TYR A 1 80 ? 18.956 8.493 -18.914 1.00 83.06 80 TYR A O 1
ATOM 632 N N . VAL A 1 81 ? 17.386 6.988 -19.510 1.00 77.06 81 VAL A N 1
ATOM 633 C CA . VAL A 1 81 ? 16.829 7.804 -20.593 1.00 77.06 81 VAL A CA 1
ATOM 634 C C . VAL A 1 81 ? 16.227 9.077 -19.987 1.00 77.06 81 VAL A C 1
ATOM 636 O O . VAL A 1 81 ? 15.443 9.005 -19.040 1.00 77.06 81 VAL A O 1
ATOM 639 N N . SER A 1 82 ? 16.628 10.249 -20.492 1.00 66.12 82 SER A N 1
ATOM 640 C CA . SER A 1 82 ? 16.202 11.540 -19.940 1.00 66.12 82 SER A CA 1
ATOM 641 C C . SER A 1 82 ? 14.758 11.875 -20.315 1.00 66.12 82 SER A C 1
ATOM 643 O O . SER A 1 82 ? 14.331 11.660 -21.453 1.00 66.12 82 SER A O 1
ATOM 645 N N . ASP A 1 83 ? 14.030 12.494 -19.382 1.00 59.94 83 ASP A N 1
ATOM 646 C CA . ASP A 1 83 ? 12.623 12.875 -19.567 1.00 59.94 83 ASP A CA 1
ATOM 647 C C . ASP A 1 83 ? 12.431 13.894 -20.721 1.00 59.94 83 ASP A C 1
ATOM 649 O O . ASP A 1 83 ? 11.380 13.930 -21.356 1.00 59.94 83 ASP A O 1
ATOM 653 N N . ALA A 1 84 ? 13.467 14.673 -21.068 1.00 51.69 84 ALA A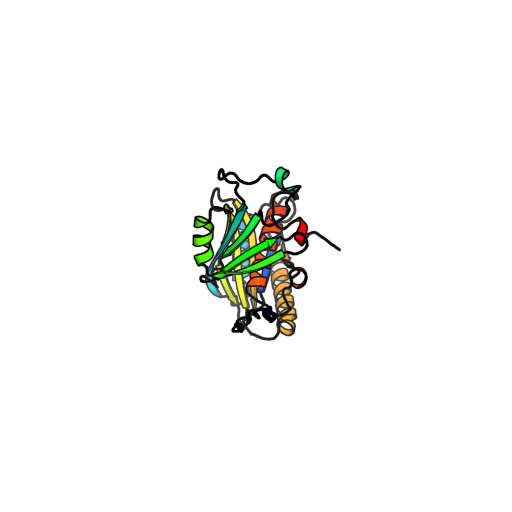 N 1
ATOM 654 C CA . ALA A 1 84 ? 13.447 15.639 -22.175 1.00 51.69 84 ALA A CA 1
ATOM 655 C C . ALA A 1 84 ? 13.508 14.979 -23.570 1.00 51.69 84 ALA A C 1
ATOM 657 O O . ALA A 1 84 ? 12.848 15.436 -24.507 1.00 51.69 84 ALA A O 1
ATOM 658 N N . SER A 1 85 ? 14.244 13.869 -23.706 1.00 48.66 85 SER A N 1
ATOM 659 C CA . SER A 1 85 ? 14.300 13.068 -24.944 1.00 48.66 85 SER A CA 1
ATOM 660 C C . SER A 1 85 ? 13.041 12.212 -25.166 1.00 48.66 85 SER A C 1
ATOM 662 O O . SER A 1 85 ? 12.780 11.748 -26.276 1.00 48.66 85 SER A O 1
ATOM 664 N N . ALA A 1 86 ? 12.216 12.055 -24.124 1.00 48.41 86 ALA A N 1
ATOM 665 C CA . ALA A 1 86 ? 10.964 11.299 -24.141 1.00 48.41 86 ALA A CA 1
ATOM 666 C C . ALA A 1 86 ? 9.782 12.052 -24.787 1.00 48.41 86 ALA A C 1
ATOM 668 O O . ALA A 1 86 ? 8.710 11.475 -24.984 1.00 48.41 86 ALA A O 1
ATOM 669 N N . SER A 1 87 ? 9.973 13.320 -25.165 1.00 47.41 87 SER A N 1
ATOM 670 C CA . SER A 1 87 ? 8.953 14.178 -25.785 1.00 47.41 87 SER A CA 1
ATOM 671 C C . SER A 1 87 ? 8.427 13.652 -27.135 1.00 47.41 87 SER A C 1
ATOM 673 O O . SER A 1 87 ? 7.303 13.985 -27.515 1.00 47.41 87 SER A O 1
ATOM 675 N N . SER A 1 88 ? 9.161 12.757 -27.811 1.00 45.00 88 SER A N 1
ATOM 676 C CA . SER A 1 88 ? 8.770 12.168 -29.106 1.00 45.00 88 SER A CA 1
ATOM 677 C C . SER A 1 88 ? 8.498 10.650 -29.100 1.00 45.00 88 SER A C 1
ATOM 679 O O . SER A 1 88 ? 7.977 10.136 -30.087 1.00 45.00 88 SER A O 1
ATOM 681 N N . ARG A 1 89 ? 8.760 9.916 -28.001 1.00 43.84 89 ARG A N 1
ATOM 682 C CA . ARG A 1 89 ? 8.436 8.473 -27.851 1.00 43.84 89 ARG A CA 1
ATOM 683 C C . ARG A 1 89 ? 7.956 8.150 -26.435 1.00 43.84 89 ARG A C 1
ATOM 685 O O . ARG A 1 89 ? 8.647 7.536 -25.623 1.00 43.84 89 ARG A O 1
ATOM 692 N N . LYS A 1 90 ? 6.735 8.605 -26.170 1.00 52.78 90 LYS A N 1
ATOM 693 C CA . LYS A 1 90 ? 5.899 8.315 -25.003 1.00 52.78 90 LYS A CA 1
ATOM 694 C C . LYS A 1 90 ? 5.640 6.805 -24.927 1.00 52.78 90 LYS A C 1
ATOM 696 O O . LYS A 1 90 ? 4.915 6.349 -25.800 1.00 52.78 90 LYS A O 1
ATOM 701 N N . LEU A 1 91 ? 6.223 6.071 -23.962 1.00 55.94 91 LEU A N 1
ATOM 702 C CA . LEU A 1 91 ? 5.568 5.074 -23.079 1.00 55.94 91 LEU A CA 1
ATOM 703 C C . LEU A 1 91 ? 6.521 4.111 -22.363 1.00 55.94 91 LEU A C 1
ATOM 705 O O . LEU A 1 91 ? 7.540 3.739 -22.922 1.00 55.94 91 LEU A O 1
ATOM 709 N N . GLY A 1 92 ? 6.168 3.660 -21.152 1.00 58.97 92 GLY A N 1
ATOM 710 C CA . GLY A 1 92 ? 6.824 2.515 -20.502 1.00 58.97 92 GLY A CA 1
ATOM 711 C C . GLY A 1 92 ? 8.243 2.753 -19.971 1.00 58.97 92 GLY A C 1
ATOM 712 O O . GLY A 1 92 ? 8.809 1.855 -19.363 1.00 58.97 92 GLY A O 1
ATOM 713 N N . HIS A 1 93 ? 8.811 3.955 -20.120 1.00 76.56 93 HIS A N 1
ATOM 714 C CA . HIS A 1 93 ? 10.166 4.287 -19.639 1.00 76.56 93 HIS A CA 1
ATOM 715 C C . HIS A 1 93 ? 10.304 4.313 -18.119 1.00 76.56 93 HIS A C 1
ATOM 717 O O . HIS A 1 93 ? 11.418 4.359 -17.602 1.00 76.56 93 HIS A O 1
ATOM 723 N N . LYS A 1 94 ? 9.18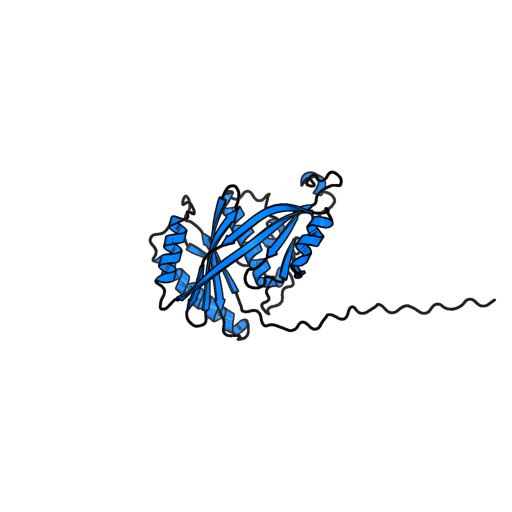7 4.311 -17.392 1.00 81.88 94 LYS A N 1
ATOM 724 C CA . LYS A 1 94 ? 9.165 4.240 -15.937 1.00 81.88 94 LYS A CA 1
ATOM 725 C C . LYS A 1 94 ? 7.899 3.523 -15.481 1.00 81.88 94 LYS A C 1
ATOM 727 O O . LYS A 1 94 ? 6.805 3.898 -15.892 1.00 81.88 94 LYS A O 1
ATOM 732 N N . PHE A 1 95 ? 8.042 2.519 -14.629 1.00 88.19 95 PHE A N 1
ATOM 733 C CA . PHE A 1 95 ? 6.924 1.746 -14.084 1.00 88.19 95 PHE A CA 1
ATOM 734 C C . PHE A 1 95 ? 7.261 1.235 -12.681 1.00 88.19 95 PHE A C 1
ATOM 736 O O . PHE A 1 95 ? 8.400 1.366 -12.218 1.00 88.19 95 PHE A O 1
ATOM 743 N N . LEU A 1 96 ? 6.265 0.696 -11.981 1.00 92.25 96 LEU A N 1
ATOM 744 C CA . LEU A 1 96 ? 6.460 0.084 -10.669 1.00 92.25 96 LEU A CA 1
ATOM 745 C C . LEU A 1 96 ? 6.443 -1.433 -10.786 1.00 92.25 96 LEU A C 1
ATOM 747 O O . LEU A 1 96 ? 5.653 -1.980 -11.547 1.00 92.25 96 LEU A O 1
ATOM 751 N N . GLY A 1 97 ? 7.274 -2.092 -9.995 1.00 94.56 97 GLY A N 1
ATOM 752 C CA . GLY A 1 97 ? 7.129 -3.497 -9.656 1.00 94.56 97 GLY A CA 1
ATOM 753 C C . GLY A 1 97 ? 6.809 -3.637 -8.170 1.00 94.56 97 GLY A C 1
ATOM 754 O O . GLY A 1 97 ? 7.382 -2.918 -7.352 1.00 94.56 97 GLY A O 1
ATOM 755 N N . ILE A 1 98 ? 5.886 -4.519 -7.807 1.00 96.00 98 ILE A N 1
ATOM 756 C CA . ILE A 1 98 ? 5.373 -4.677 -6.445 1.00 96.00 98 ILE A CA 1
ATOM 757 C C . ILE A 1 98 ? 5.467 -6.150 -6.054 1.00 96.00 98 ILE A C 1
ATOM 759 O O . ILE A 1 98 ? 4.939 -7.016 -6.747 1.00 96.00 98 ILE A O 1
ATOM 763 N N . ALA A 1 99 ? 6.122 -6.413 -4.925 1.00 96.44 99 ALA A N 1
ATOM 764 C CA . ALA A 1 99 ? 6.127 -7.707 -4.254 1.00 96.44 99 ALA A CA 1
ATOM 765 C C . ALA A 1 99 ? 5.355 -7.596 -2.935 1.00 96.44 99 ALA A C 1
ATOM 767 O O . ALA A 1 99 ? 5.711 -6.784 -2.070 1.00 96.44 99 ALA A O 1
ATOM 768 N N . PHE A 1 100 ? 4.316 -8.418 -2.787 1.00 95.19 100 PHE A N 1
ATOM 769 C CA . PHE A 1 100 ? 3.521 -8.507 -1.567 1.00 95.19 100 PHE A CA 1
ATOM 770 C C . PHE A 1 100 ? 4.040 -9.610 -0.643 1.00 95.19 100 PHE A C 1
ATOM 772 O O . PHE A 1 100 ? 4.543 -10.632 -1.094 1.00 95.19 100 PHE A O 1
ATOM 779 N N . HIS A 1 101 ? 3.884 -9.397 0.664 1.00 92.75 101 HIS A N 1
ATOM 780 C CA . HIS A 1 101 ? 4.218 -10.386 1.694 1.00 92.75 101 HIS A CA 1
ATOM 781 C C . HIS A 1 101 ? 3.296 -11.603 1.592 1.00 92.75 101 HIS A C 1
ATOM 783 O O . HIS A 1 101 ? 3.755 -12.735 1.670 1.00 92.75 101 HIS A O 1
ATOM 789 N N . ASP A 1 102 ? 2.009 -11.342 1.359 1.00 88.50 102 ASP A N 1
ATOM 790 C CA . ASP A 1 102 ? 0.951 -12.354 1.333 1.00 88.50 102 ASP A CA 1
ATOM 791 C C . ASP A 1 102 ? 1.015 -13.242 0.075 1.00 88.50 102 ASP A C 1
ATOM 793 O O . ASP A 1 102 ? 0.480 -14.346 0.065 1.00 88.50 102 ASP A O 1
ATOM 797 N N . HIS A 1 103 ? 1.681 -12.769 -0.985 1.00 89.81 103 HIS A N 1
ATOM 798 C CA . HIS A 1 103 ? 1.797 -13.457 -2.274 1.00 89.81 103 HIS A CA 1
ATOM 799 C C . HIS A 1 103 ? 3.260 -13.476 -2.748 1.00 89.81 103 HIS A C 1
ATOM 801 O O . HIS A 1 103 ? 3.606 -12.792 -3.712 1.00 89.81 103 HIS A O 1
ATOM 807 N N . PRO A 1 104 ? 4.145 -14.238 -2.078 1.00 91.12 104 PRO A N 1
ATOM 808 C CA . PRO A 1 104 ? 5.584 -14.190 -2.341 1.00 91.12 104 PRO A CA 1
ATOM 809 C C . PRO A 1 104 ? 5.981 -14.766 -3.709 1.00 91.12 104 PRO A C 1
ATOM 811 O O . PRO A 1 104 ? 7.047 -14.431 -4.222 1.00 91.12 104 PRO A O 1
ATOM 814 N N . SER A 1 105 ? 5.142 -15.618 -4.307 1.00 94.06 105 SER A N 1
ATOM 815 C CA . SER A 1 105 ? 5.355 -16.203 -5.638 1.00 94.06 105 SER A CA 1
ATOM 816 C C . SER A 1 105 ? 4.947 -15.281 -6.788 1.00 94.06 105 SER A C 1
ATOM 818 O O . SER A 1 105 ? 5.232 -15.593 -7.941 1.00 94.06 105 SER A O 1
ATOM 820 N N . VAL A 1 106 ? 4.310 -14.144 -6.498 1.00 94.94 106 VAL A N 1
ATOM 821 C CA . VAL A 1 106 ? 3.727 -13.258 -7.507 1.00 94.94 106 VAL A CA 1
ATOM 822 C C . VAL A 1 106 ? 4.394 -11.887 -7.470 1.00 94.94 106 VAL A C 1
ATOM 824 O O . VAL A 1 106 ? 4.698 -11.334 -6.411 1.00 94.94 106 VAL A O 1
ATOM 827 N N . TYR A 1 107 ? 4.613 -11.313 -8.648 1.00 96.00 107 TYR A N 1
ATOM 828 C CA . TYR A 1 107 ? 5.126 -9.966 -8.831 1.00 96.00 107 TYR A CA 1
ATOM 829 C C . TYR A 1 107 ? 4.199 -9.162 -9.732 1.00 96.00 107 TYR A C 1
ATOM 831 O O . TYR A 1 107 ? 3.863 -9.586 -10.836 1.00 96.00 107 TYR A O 1
ATOM 839 N N . PHE A 1 108 ? 3.811 -7.977 -9.273 1.00 95.50 108 PHE A N 1
ATOM 840 C CA . PHE A 1 108 ? 2.900 -7.113 -10.013 1.00 95.50 108 PHE A CA 1
ATOM 841 C C . PHE A 1 108 ? 3.664 -5.982 -10.677 1.00 95.50 108 PHE A C 1
ATOM 843 O O . PHE A 1 108 ? 4.462 -5.310 -10.027 1.00 95.50 108 PHE A O 1
ATOM 850 N N . PHE A 1 109 ? 3.374 -5.703 -11.942 1.00 93.25 109 PHE A N 1
ATOM 851 C CA . PHE A 1 109 ? 3.826 -4.488 -12.604 1.00 93.25 109 PHE A CA 1
ATOM 852 C C . PHE A 1 109 ? 2.685 -3.498 -12.727 1.00 93.25 109 PHE A C 1
ATOM 854 O O . PHE A 1 109 ? 1.609 -3.845 -13.193 1.00 93.25 109 PHE A O 1
ATOM 861 N N . VAL A 1 110 ? 2.945 -2.248 -12.366 1.00 90.50 110 VAL A N 1
ATOM 862 C CA . VAL A 1 110 ? 2.029 -1.131 -12.590 1.00 90.50 110 VAL A CA 1
ATOM 863 C C . VAL A 1 110 ? 2.661 -0.210 -13.622 1.00 90.50 110 VAL A C 1
ATOM 865 O O . VAL A 1 110 ? 3.606 0.530 -13.326 1.00 90.50 110 VAL A O 1
ATOM 868 N N . ILE A 1 111 ? 2.157 -0.294 -14.852 1.00 87.25 111 ILE A N 1
ATOM 869 C CA . ILE A 1 111 ? 2.734 0.354 -16.028 1.00 87.25 111 ILE A CA 1
ATOM 870 C C . ILE A 1 111 ? 1.803 1.482 -16.484 1.00 87.25 111 ILE A C 1
ATOM 872 O O . ILE A 1 111 ? 0.669 1.212 -16.890 1.00 87.25 111 ILE A O 1
ATOM 876 N N . PRO A 1 112 ? 2.248 2.751 -16.452 1.00 77.81 112 PRO A N 1
ATOM 877 C CA . PRO A 1 112 ? 1.471 3.842 -17.021 1.00 77.81 112 PRO A CA 1
ATOM 878 C C . PRO A 1 112 ? 1.524 3.779 -18.554 1.00 77.81 112 PRO A C 1
ATOM 880 O O . PRO A 1 112 ? 2.601 3.795 -19.158 1.00 77.81 112 PRO A O 1
ATOM 883 N N . LEU A 1 113 ? 0.352 3.742 -19.186 1.00 74.31 113 LEU A N 1
ATOM 884 C CA . LEU A 1 113 ? 0.152 3.904 -20.627 1.00 74.31 113 LEU A CA 1
ATOM 885 C C . LEU A 1 113 ? -0.472 5.314 -20.898 1.00 74.31 113 LEU A C 1
ATOM 887 O O . LEU A 1 113 ? -0.890 5.972 -19.947 1.00 74.31 113 LEU A O 1
ATOM 891 N N . PRO A 1 114 ? -0.561 5.887 -22.127 1.00 65.44 114 PRO A N 1
ATOM 892 C CA . PRO A 1 114 ? -0.801 7.329 -22.297 1.00 65.44 114 PRO A CA 1
ATOM 893 C C . PRO A 1 114 ? -2.246 7.731 -21.982 1.00 65.44 114 PRO A C 1
ATOM 895 O O . PRO A 1 114 ? -2.565 8.916 -21.923 1.00 65.44 114 PRO A O 1
ATOM 898 N N . ARG A 1 115 ? -3.134 6.739 -21.877 1.00 66.06 115 ARG A N 1
ATOM 899 C CA . ARG A 1 115 ? -4.578 6.900 -21.677 1.00 66.06 115 ARG A CA 1
ATOM 900 C C . ARG A 1 115 ? -5.141 5.995 -20.579 1.00 66.06 115 ARG A C 1
ATOM 902 O O . ARG A 1 115 ? -6.308 6.131 -20.251 1.00 66.06 115 ARG A O 1
ATOM 909 N N . HIS A 1 116 ? -4.342 5.072 -20.051 1.00 67.56 116 HIS A N 1
ATOM 910 C CA . HIS A 1 116 ? -4.731 4.143 -18.992 1.00 67.56 116 HIS A CA 1
ATOM 911 C C . HIS A 1 116 ? -3.470 3.627 -18.298 1.00 67.56 116 HIS A C 1
ATOM 913 O O . HIS A 1 116 ? -2.379 3.720 -18.844 1.00 67.56 116 HIS A O 1
ATOM 919 N N . LEU A 1 117 ? -3.599 3.075 -17.106 1.00 76.19 117 LEU A N 1
ATOM 920 C CA . LEU A 1 117 ? -2.545 2.319 -16.434 1.00 76.19 117 LEU A CA 1
ATOM 921 C C . LEU A 1 117 ? -2.940 0.847 -16.473 1.00 76.19 117 LEU A C 1
ATOM 923 O O . LEU A 1 117 ? -4.111 0.510 -16.337 1.00 76.19 117 LEU A O 1
ATOM 927 N N . THR A 1 118 ? -1.960 -0.009 -16.729 1.00 84.38 118 THR A N 1
ATOM 928 C CA . THR A 1 118 ? -2.140 -1.461 -16.766 1.00 84.38 118 THR A CA 1
ATOM 929 C C . THR A 1 118 ? -1.454 -2.078 -15.564 1.00 84.38 118 THR A C 1
ATOM 931 O O . THR A 1 118 ? -0.315 -1.720 -15.247 1.00 84.38 118 THR A O 1
ATOM 934 N N . VAL A 1 119 ? -2.146 -3.009 -14.913 1.00 89.12 119 VAL A N 1
ATOM 935 C CA . VAL A 1 119 ? -1.562 -3.867 -13.886 1.00 89.12 119 VAL A CA 1
ATOM 936 C C . VAL A 1 119 ? -1.336 -5.242 -14.503 1.00 89.12 119 VAL A C 1
ATOM 938 O O . VAL A 1 119 ? -2.271 -5.835 -15.030 1.00 89.12 119 VAL A O 1
ATOM 941 N N . LEU A 1 120 ? -0.096 -5.723 -14.479 1.00 91.12 120 LEU A N 1
ATOM 942 C CA . LEU A 1 120 ? 0.264 -7.057 -14.952 1.00 91.12 120 LEU A CA 1
ATOM 943 C C . LEU A 1 120 ? 0.672 -7.919 -13.771 1.00 91.12 120 LEU A C 1
ATOM 945 O O . LEU A 1 120 ? 1.378 -7.453 -12.879 1.00 91.12 120 LEU A O 1
ATOM 949 N N . GLU A 1 121 ? 0.264 -9.175 -13.807 1.00 93.62 121 GLU A N 1
ATOM 950 C CA . GLU A 1 121 ? 0.697 -10.203 -12.875 1.00 93.62 121 GLU A CA 1
ATOM 951 C C . GLU A 1 121 ? 1.744 -11.090 -13.550 1.00 93.62 121 GLU A C 1
ATOM 953 O O . GLU A 1 121 ? 1.612 -11.440 -14.724 1.00 93.62 121 GLU A O 1
ATOM 958 N N . ALA A 1 122 ? 2.808 -11.418 -12.828 1.00 94.75 122 ALA A N 1
ATOM 959 C CA . ALA A 1 122 ? 3.879 -12.278 -13.300 1.00 94.75 122 ALA A CA 1
ATOM 960 C C . ALA A 1 122 ? 4.415 -13.141 -12.153 1.00 94.75 122 ALA A C 1
ATOM 962 O O . ALA A 1 122 ? 4.261 -12.807 -10.980 1.00 94.75 122 ALA A O 1
ATOM 963 N N . ASP A 1 123 ? 5.098 -14.229 -12.496 1.00 96.06 123 ASP A N 1
ATOM 964 C CA . ASP A 1 123 ? 5.853 -15.020 -11.525 1.00 96.06 123 ASP A CA 1
ATOM 965 C C . ASP A 1 123 ? 6.983 -14.187 -10.894 1.00 96.06 123 ASP A C 1
ATOM 967 O O . ASP A 1 123 ? 7.620 -13.372 -11.569 1.00 96.06 123 ASP A O 1
ATOM 971 N N . ALA A 1 124 ? 7.271 -14.406 -9.608 1.00 93.00 124 ALA A N 1
ATOM 972 C CA . ALA A 1 124 ? 8.283 -13.658 -8.864 1.00 93.00 124 ALA A CA 1
ATOM 973 C C . ALA A 1 124 ? 9.685 -13.673 -9.504 1.00 93.00 124 ALA A C 1
ATOM 975 O O . ALA A 1 124 ? 10.433 -12.694 -9.350 1.00 93.00 124 ALA A O 1
ATOM 976 N N . ASN A 1 125 ? 10.025 -14.720 -10.267 1.00 93.88 125 ASN A N 1
ATOM 977 C CA . ASN A 1 125 ? 11.301 -14.850 -10.973 1.00 93.88 125 ASN A CA 1
ATOM 978 C C . ASN A 1 125 ? 11.474 -13.845 -12.119 1.00 93.88 125 ASN A C 1
ATOM 980 O O . ASN A 1 125 ? 12.602 -13.628 -12.572 1.00 93.88 125 ASN A O 1
ATOM 984 N N . ILE A 1 126 ? 10.410 -13.157 -12.554 1.00 93.81 126 ILE A N 1
ATOM 985 C CA . ILE A 1 126 ? 10.500 -12.090 -13.561 1.00 93.81 126 ILE A CA 1
ATOM 986 C C . ILE A 1 126 ? 11.506 -11.002 -13.168 1.00 93.81 126 ILE A C 1
ATOM 988 O O . ILE A 1 126 ? 12.123 -10.382 -14.029 1.00 93.81 126 ILE A O 1
ATOM 992 N N . GLN A 1 127 ? 11.731 -10.794 -11.868 1.00 90.19 127 GLN A N 1
ATOM 993 C CA . GLN A 1 127 ? 12.720 -9.841 -11.367 1.00 90.19 127 GLN A CA 1
ATOM 994 C C . GLN A 1 127 ? 14.149 -10.212 -11.792 1.00 90.19 127 GLN A C 1
ATOM 996 O O . GLN A 1 127 ? 14.935 -9.328 -12.137 1.00 90.19 127 GLN A O 1
ATOM 1001 N N . ILE A 1 128 ? 14.471 -11.509 -11.817 1.00 91.06 128 ILE A N 1
ATOM 1002 C CA . ILE A 1 128 ? 15.770 -12.018 -12.271 1.00 91.06 128 ILE A CA 1
ATOM 1003 C C . ILE A 1 128 ? 15.900 -11.780 -13.776 1.00 91.06 128 ILE A C 1
ATOM 1005 O O . ILE A 1 128 ? 16.882 -11.185 -14.220 1.00 91.06 128 ILE A O 1
ATOM 1009 N N . LEU A 1 129 ? 14.877 -12.144 -14.550 1.00 90.69 129 LEU A N 1
ATOM 1010 C CA . LEU A 1 129 ? 14.855 -11.927 -15.999 1.00 90.69 129 LEU A CA 1
ATOM 1011 C C . LEU A 1 129 ? 15.020 -10.444 -16.353 1.00 90.69 129 LEU A C 1
ATOM 1013 O O . LEU A 1 129 ? 15.839 -10.092 -17.196 1.00 90.69 129 LEU A O 1
ATOM 1017 N N . MET A 1 130 ? 14.313 -9.554 -15.658 1.00 88.44 130 MET A N 1
ATOM 1018 C CA . MET A 1 130 ? 14.425 -8.105 -15.843 1.00 88.44 130 MET A CA 1
ATOM 1019 C C . MET A 1 130 ? 15.844 -7.592 -15.590 1.00 88.44 130 MET A C 1
ATOM 1021 O O . MET A 1 130 ? 16.322 -6.726 -16.323 1.00 88.44 130 MET A O 1
ATOM 1025 N N . SER A 1 131 ? 16.530 -8.139 -14.584 1.00 86.75 131 SER A N 1
ATOM 1026 C CA . SER A 1 131 ? 17.923 -7.786 -14.307 1.00 86.75 131 SER A CA 1
ATOM 1027 C C . SER A 1 131 ? 18.882 -8.249 -15.412 1.00 86.75 131 SER A C 1
ATOM 1029 O O . SER A 1 131 ? 19.820 -7.528 -15.742 1.00 86.75 131 SER A O 1
ATOM 1031 N N . GLN A 1 132 ? 18.610 -9.402 -16.033 1.00 90.31 132 GLN A N 1
ATOM 1032 C CA . GLN A 1 132 ? 19.420 -9.976 -17.113 1.00 90.31 132 GLN A CA 1
ATOM 1033 C C . GLN A 1 132 ? 19.180 -9.294 -18.465 1.00 90.31 132 GLN A C 1
ATOM 1035 O O . GLN A 1 132 ? 20.122 -9.089 -19.224 1.00 90.31 132 GLN A O 1
ATOM 1040 N N . LEU A 1 133 ? 17.935 -8.906 -18.761 1.00 88.06 133 LEU A N 1
ATOM 1041 C CA . LEU A 1 133 ? 17.566 -8.226 -20.009 1.00 88.06 133 LEU A CA 1
ATOM 1042 C C . LEU A 1 133 ? 18.235 -6.855 -20.161 1.00 88.06 133 LEU A C 1
ATOM 1044 O O . LEU A 1 133 ? 18.345 -6.348 -21.277 1.00 88.06 133 LEU A O 1
ATOM 1048 N N . GLY A 1 134 ? 18.615 -6.210 -19.053 1.00 82.88 134 GLY A N 1
ATOM 1049 C CA . GLY A 1 134 ? 19.376 -4.959 -19.061 1.00 82.88 134 GLY A CA 1
ATOM 1050 C C . GLY A 1 134 ? 18.673 -3.771 -19.728 1.00 82.88 134 GLY A C 1
ATOM 1051 O O . GLY A 1 134 ? 19.302 -2.752 -19.970 1.00 82.88 134 GLY A O 1
ATOM 1052 N N . SER A 1 135 ? 17.378 -3.869 -20.037 1.00 84.56 135 SER A N 1
ATOM 1053 C CA . SER A 1 135 ? 16.614 -2.776 -20.666 1.00 84.56 135 SER A CA 1
ATOM 1054 C C . SER A 1 135 ? 16.070 -1.776 -19.639 1.00 84.56 135 SER A C 1
ATOM 1056 O O . SER A 1 135 ? 15.793 -0.619 -19.958 1.00 84.56 135 SER A O 1
ATOM 1058 N N . PHE A 1 136 ? 15.940 -2.212 -18.384 1.00 87.75 136 PHE A N 1
ATOM 1059 C CA . PHE A 1 136 ? 15.449 -1.410 -17.270 1.00 87.75 136 PHE A CA 1
ATOM 1060 C C . PHE A 1 136 ? 16.326 -1.614 -16.042 1.00 87.75 136 PHE A C 1
ATOM 1062 O O . PHE A 1 136 ? 16.799 -2.716 -15.776 1.00 87.75 136 PHE A O 1
ATOM 1069 N N . LYS A 1 137 ? 16.490 -0.554 -15.250 1.00 87.94 137 LYS A N 1
ATOM 1070 C CA . LYS A 1 137 ? 17.253 -0.583 -14.000 1.00 87.94 137 LYS A CA 1
ATOM 1071 C C . LYS A 1 137 ? 16.421 -0.059 -12.834 1.00 87.94 137 LYS A C 1
ATOM 1073 O O . LYS A 1 137 ? 15.566 0.817 -12.998 1.00 87.94 137 LYS A O 1
ATOM 1078 N N . HIS A 1 138 ? 16.685 -0.597 -11.642 1.00 87.69 138 HIS A N 1
ATOM 1079 C CA . HIS A 1 138 ? 16.081 -0.129 -10.397 1.00 87.69 138 HIS A CA 1
ATOM 1080 C C . HIS A 1 138 ? 16.560 1.297 -10.111 1.00 87.69 138 HIS A C 1
ATOM 1082 O O . HIS A 1 138 ? 17.724 1.522 -9.786 1.00 87.69 138 HIS A O 1
ATOM 1088 N N . SER A 1 139 ? 15.651 2.261 -10.217 1.00 86.06 139 SER A N 1
ATOM 1089 C CA . SER A 1 139 ? 15.927 3.663 -9.908 1.00 86.06 139 SER A CA 1
ATOM 1090 C C . SER A 1 139 ? 15.742 3.955 -8.419 1.00 86.06 139 SER A C 1
ATOM 1092 O O . SER A 1 139 ? 16.464 4.768 -7.844 1.00 86.06 139 SER A O 1
ATOM 1094 N N . SER A 1 140 ? 14.767 3.313 -7.772 1.00 86.25 140 SER A N 1
ATOM 1095 C CA . SER A 1 140 ? 14.517 3.479 -6.341 1.00 86.25 140 SER A CA 1
ATOM 1096 C C . SER A 1 140 ? 13.668 2.338 -5.795 1.00 86.25 140 SER A C 1
ATOM 1098 O O . SER A 1 140 ? 12.882 1.760 -6.536 1.00 86.25 140 SER A O 1
ATOM 1100 N N . VAL A 1 141 ? 13.771 2.060 -4.497 1.00 91.06 141 VAL A N 1
ATOM 1101 C CA . VAL A 1 141 ? 12.922 1.077 -3.809 1.00 91.06 141 VAL A CA 1
ATOM 1102 C C . VAL A 1 141 ? 12.218 1.749 -2.634 1.00 91.06 141 VAL A C 1
ATOM 1104 O O . VAL A 1 141 ? 12.757 2.673 -2.010 1.00 91.06 141 VAL A O 1
ATOM 1107 N N . ARG A 1 142 ? 10.985 1.333 -2.372 1.00 92.31 142 ARG A N 1
ATOM 1108 C CA . ARG A 1 142 ? 10.158 1.753 -1.245 1.00 92.31 142 ARG A CA 1
ATOM 1109 C C . ARG A 1 142 ? 9.653 0.522 -0.518 1.00 92.31 142 ARG A C 1
ATOM 1111 O O . ARG A 1 142 ? 9.336 -0.485 -1.147 1.00 92.31 142 ARG A O 1
ATOM 1118 N N . TYR A 1 143 ? 9.583 0.637 0.795 1.00 95.69 143 TYR A N 1
ATOM 1119 C CA . TYR A 1 143 ? 9.128 -0.413 1.683 1.00 95.69 143 TYR A CA 1
ATOM 1120 C C . TYR A 1 143 ? 7.911 0.079 2.436 1.00 95.69 143 TYR A 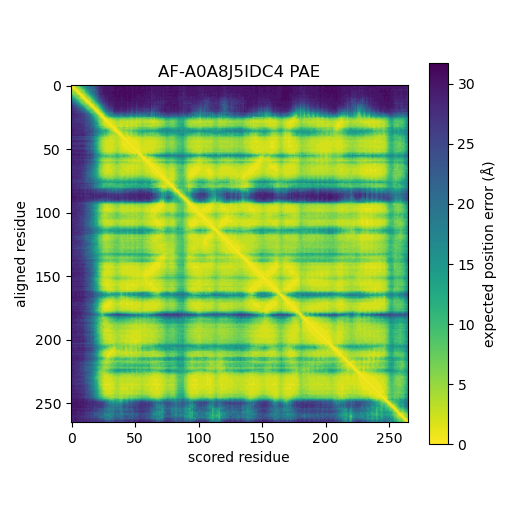C 1
ATOM 1122 O O . TYR A 1 143 ? 7.918 1.193 2.954 1.00 95.69 143 TYR A O 1
ATOM 1130 N N . PHE A 1 144 ? 6.887 -0.760 2.480 1.00 96.75 144 PHE A N 1
ATOM 1131 C CA . PHE A 1 144 ? 5.751 -0.612 3.372 1.00 96.75 144 PHE A CA 1
ATOM 1132 C C . PHE A 1 144 ? 5.907 -1.702 4.422 1.00 96.75 144 PHE A C 1
ATOM 1134 O O . PHE A 1 144 ? 5.953 -2.878 4.068 1.00 96.75 144 PHE A O 1
ATOM 1141 N N . GLN A 1 145 ? 6.089 -1.316 5.678 1.00 96.50 145 GLN A N 1
ATOM 1142 C CA . GLN A 1 145 ? 6.425 -2.242 6.751 1.00 96.50 145 GLN A CA 1
ATOM 1143 C C . GLN A 1 145 ? 5.652 -1.899 8.008 1.00 96.50 145 GLN A C 1
ATOM 1145 O O . GLN A 1 145 ? 5.571 -0.728 8.385 1.00 96.50 145 GLN A O 1
ATOM 1150 N N . GLY A 1 146 ? 5.188 -2.924 8.712 1.00 96.88 146 GLY A N 1
ATOM 1151 C CA . GLY A 1 146 ? 4.645 -2.740 10.044 1.00 96.88 146 GLY A C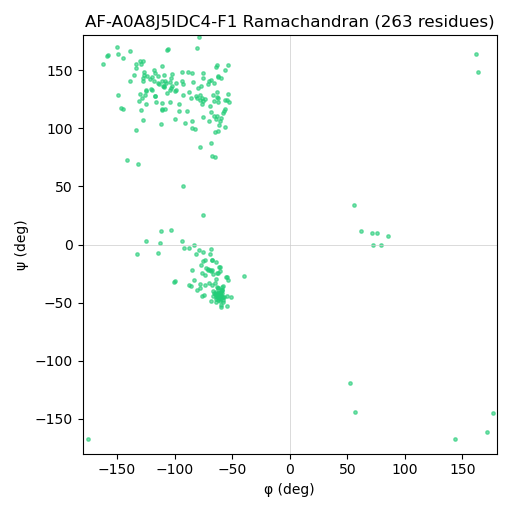A 1
ATOM 1152 C C . GLY A 1 146 ? 4.100 -4.020 10.645 1.00 96.88 146 GLY A C 1
ATOM 1153 O O . GLY A 1 146 ? 4.637 -5.108 10.425 1.00 96.88 146 GLY A O 1
ATOM 1154 N N . PHE A 1 147 ? 3.031 -3.858 11.413 1.00 97.31 147 PHE A N 1
ATOM 1155 C CA . PHE A 1 147 ? 2.385 -4.912 12.175 1.00 97.31 147 PHE A CA 1
ATOM 1156 C C . PHE A 1 147 ? 1.037 -5.275 11.568 1.00 97.31 147 PHE A C 1
ATOM 1158 O O . PHE A 1 147 ? 0.335 -4.426 11.015 1.00 97.31 147 PHE A O 1
ATOM 1165 N N . GLN A 1 148 ? 0.709 -6.556 11.663 1.00 96.75 148 GLN A N 1
ATOM 1166 C CA . GLN A 1 148 ? -0.557 -7.126 11.244 1.00 96.75 148 GLN A CA 1
ATOM 1167 C C . GLN A 1 148 ? -1.344 -7.558 12.475 1.00 96.75 148 GLN A C 1
ATOM 1169 O O . GLN A 1 148 ? -0.800 -8.194 13.382 1.00 96.75 148 GLN A O 1
ATOM 1174 N N . TYR A 1 149 ? -2.629 -7.243 12.464 1.00 96.44 149 TYR A N 1
ATOM 1175 C CA . TYR A 1 149 ? -3.571 -7.476 13.538 1.00 96.44 149 TYR A CA 1
ATOM 1176 C C . TYR A 1 149 ? -4.830 -8.164 13.017 1.00 96.44 149 TYR A C 1
ATOM 1178 O O . TYR A 1 149 ? -5.164 -8.072 11.834 1.00 96.44 149 TYR A O 1
ATOM 1186 N N . ARG A 1 150 ? -5.543 -8.832 13.920 1.00 94.81 150 ARG A N 1
ATOM 1187 C CA . ARG A 1 150 ? -6.857 -9.419 13.678 1.00 94.81 150 ARG A CA 1
ATOM 1188 C C . ARG A 1 150 ? -7.848 -8.905 14.707 1.00 94.81 150 ARG A C 1
ATOM 1190 O O . ARG A 1 150 ? -7.568 -8.938 15.905 1.00 94.81 150 ARG A O 1
ATOM 1197 N N . LEU A 1 151 ? -9.005 -8.477 14.223 1.00 93.94 151 LEU A N 1
ATOM 1198 C CA . LEU A 1 151 ? -10.141 -8.050 15.023 1.00 93.94 151 LEU A CA 1
ATOM 1199 C C . LEU A 1 151 ? -11.402 -8.714 14.465 1.00 93.94 151 LEU A C 1
ATOM 1201 O O . LEU A 1 151 ? -11.964 -8.248 13.475 1.00 93.94 151 LEU A O 1
ATOM 1205 N N . GLY A 1 152 ? -11.825 -9.812 15.093 1.00 91.25 152 GLY A N 1
ATOM 1206 C CA . GLY A 1 152 ? -12.918 -10.638 14.579 1.00 91.25 152 GLY A CA 1
ATOM 1207 C C . GLY A 1 152 ? -12.665 -11.036 13.123 1.00 91.25 152 GLY A C 1
ATOM 1208 O O . GLY A 1 152 ? -11.642 -11.647 12.808 1.00 91.25 152 GLY A O 1
ATOM 1209 N N . ASP A 1 153 ? -13.573 -10.610 12.252 1.00 90.25 153 ASP A N 1
ATOM 1210 C CA . ASP A 1 153 ? -13.574 -10.869 10.811 1.00 90.25 153 ASP A CA 1
ATOM 1211 C C . ASP A 1 153 ? -12.689 -9.914 9.994 1.00 90.25 153 ASP A C 1
ATOM 1213 O O . ASP A 1 153 ? -12.604 -10.034 8.771 1.00 90.25 153 ASP A O 1
ATOM 1217 N N . PHE A 1 154 ? -12.024 -8.960 10.644 1.00 91.94 154 PHE A N 1
ATOM 1218 C CA . PHE A 1 154 ? -11.133 -8.014 9.988 1.00 91.94 154 PHE A CA 1
ATOM 1219 C C . PHE A 1 154 ? -9.672 -8.364 10.230 1.00 91.94 154 PHE A C 1
ATOM 1221 O O . PHE A 1 154 ? -9.239 -8.686 11.340 1.00 91.94 154 PHE A O 1
ATOM 1228 N N . GLN A 1 155 ? -8.887 -8.210 9.175 1.00 93.25 155 GLN A N 1
ATOM 1229 C CA . GLN A 1 155 ? -7.443 -8.153 9.228 1.00 93.25 155 GLN A CA 1
ATOM 1230 C C . GLN A 1 155 ? -7.000 -6.711 8.992 1.00 93.25 155 GLN A C 1
ATOM 1232 O O . GLN A 1 155 ? -7.435 -6.058 8.046 1.00 93.25 155 GLN A O 1
ATOM 1237 N N . LEU A 1 156 ? -6.129 -6.210 9.862 1.00 95.25 156 LEU A N 1
ATOM 1238 C CA . LEU A 1 156 ? -5.599 -4.856 9.780 1.00 95.25 156 LEU A CA 1
ATOM 1239 C C . LEU A 1 156 ? -4.083 -4.899 9.665 1.00 95.25 156 LEU A C 1
ATOM 1241 O O . LEU A 1 156 ? -3.420 -5.702 10.316 1.00 95.25 156 LEU A O 1
ATOM 1245 N N . LYS A 1 157 ? -3.517 -4.001 8.871 1.00 96.44 157 LYS A N 1
ATOM 1246 C CA . LYS A 1 157 ? -2.074 -3.803 8.759 1.00 96.44 157 LYS A CA 1
ATOM 1247 C C . LYS A 1 157 ? -1.770 -2.331 8.936 1.00 96.44 157 LYS A C 1
ATOM 1249 O O . LYS A 1 157 ? -2.168 -1.522 8.108 1.00 96.44 157 LYS A O 1
ATOM 1254 N N . VAL A 1 158 ? -1.044 -1.984 9.989 1.00 96.88 158 VAL A N 1
ATOM 1255 C CA . VAL A 1 158 ? -0.588 -0.611 10.246 1.00 96.88 158 VAL A CA 1
ATOM 1256 C C . VAL A 1 158 ? 0.925 -0.560 10.152 1.00 96.88 158 VAL A C 1
ATOM 1258 O O . VAL A 1 158 ? 1.617 -1.480 10.594 1.00 96.88 158 VAL A O 1
ATOM 1261 N N . GLY A 1 159 ? 1.459 0.493 9.544 1.00 96.50 159 GLY A N 1
ATOM 1262 C CA . GLY A 1 159 ? 2.894 0.602 9.345 1.00 96.50 159 GLY A CA 1
ATOM 1263 C C . GLY A 1 159 ? 3.346 1.912 8.730 1.00 96.50 159 GLY A C 1
ATOM 1264 O O . GLY A 1 159 ? 2.590 2.875 8.618 1.00 96.50 159 GLY A O 1
ATOM 1265 N N . LYS A 1 160 ? 4.607 1.930 8.303 1.00 95.12 160 LYS A N 1
ATOM 1266 C CA . LYS A 1 160 ? 5.234 3.050 7.604 1.00 95.12 160 LYS A CA 1
ATOM 1267 C C . LYS A 1 160 ? 5.602 2.704 6.173 1.00 95.12 160 LYS A C 1
ATOM 1269 O O . LYS A 1 160 ? 6.073 1.606 5.888 1.00 95.12 160 LYS A O 1
ATOM 1274 N N . CYS A 1 161 ? 5.485 3.694 5.294 1.00 94.75 161 CYS A N 1
ATOM 1275 C CA . CYS A 1 161 ? 6.160 3.723 4.005 1.00 94.75 161 CYS A CA 1
ATOM 1276 C C . CYS A 1 161 ? 7.495 4.460 4.148 1.00 94.75 161 CYS A C 1
ATOM 1278 O O . CYS A 1 161 ? 7.521 5.591 4.628 1.00 94.75 161 CYS A O 1
ATOM 1280 N N . PHE A 1 162 ? 8.602 3.876 3.694 1.00 91.44 162 PHE A N 1
ATOM 1281 C CA . PHE A 1 162 ? 9.914 4.525 3.724 1.00 91.44 162 PHE A CA 1
ATOM 1282 C C . PHE A 1 162 ? 10.821 4.076 2.570 1.00 91.44 162 PHE A C 1
ATOM 1284 O O . PHE A 1 162 ? 10.584 3.073 1.894 1.00 91.44 162 PHE A O 1
ATOM 1291 N N . ARG A 1 163 ? 11.889 4.835 2.315 1.00 87.44 163 ARG A N 1
ATOM 1292 C CA . ARG A 1 163 ? 13.034 4.400 1.492 1.00 87.44 163 ARG A CA 1
ATOM 1293 C C . ARG A 1 163 ? 14.143 3.947 2.431 1.00 87.44 163 ARG A C 1
ATOM 1295 O O . ARG A 1 163 ? 14.427 4.698 3.340 1.00 87.44 163 ARG A O 1
ATOM 1302 N N . SER A 1 164 ? 14.781 2.796 2.210 1.00 74.44 164 SER A N 1
ATOM 1303 C CA . SER A 1 164 ? 15.742 2.223 3.176 1.00 74.44 164 SER A CA 1
ATOM 1304 C C . SER A 1 164 ? 17.108 2.925 3.260 1.00 74.44 164 SER A C 1
ATOM 1306 O O . SER A 1 164 ? 17.738 2.832 4.304 1.00 74.44 164 SER A O 1
ATOM 1308 N N . ALA A 1 165 ? 17.592 3.603 2.211 1.00 72.50 165 ALA A N 1
ATOM 1309 C CA . ALA A 1 165 ? 18.926 4.217 2.230 1.00 72.50 165 ALA A CA 1
ATOM 1310 C C . ALA A 1 165 ? 18.988 5.531 1.415 1.00 72.50 165 ALA A C 1
ATOM 1312 O O . ALA A 1 165 ? 18.757 5.499 0.199 1.00 72.50 165 ALA A O 1
ATOM 1313 N N . PRO A 1 166 ? 19.287 6.684 2.050 1.00 72.06 166 PRO A N 1
ATOM 1314 C CA . PRO A 1 166 ? 19.104 6.930 3.489 1.00 72.06 166 PRO A CA 1
ATOM 1315 C C . PRO A 1 166 ? 17.642 6.684 3.897 1.00 72.06 166 PRO A C 1
ATOM 1317 O O . PRO A 1 166 ? 16.750 6.870 3.051 1.00 72.06 166 PRO A O 1
ATOM 1320 N N . GLU A 1 167 ? 17.412 6.257 5.151 1.00 77.81 167 GLU A N 1
ATOM 1321 C CA . GLU A 1 167 ? 16.055 6.054 5.670 1.00 77.81 167 GLU A CA 1
ATOM 1322 C C . GLU A 1 167 ? 15.272 7.358 5.537 1.00 77.81 167 GLU A C 1
ATOM 1324 O O . GLU A 1 167 ? 15.633 8.381 6.112 1.00 77.81 167 GLU A O 1
ATOM 1329 N N . ASN A 1 168 ? 14.233 7.339 4.710 1.00 83.56 168 ASN A N 1
ATOM 1330 C CA . ASN A 1 168 ? 13.374 8.493 4.505 1.00 83.56 168 ASN A CA 1
ATOM 1331 C C . ASN A 1 168 ? 11.934 8.055 4.724 1.00 83.56 168 ASN A C 1
ATOM 1333 O O . ASN A 1 168 ? 11.387 7.322 3.892 1.00 83.56 168 ASN A O 1
ATOM 1337 N N . PHE A 1 169 ? 11.360 8.478 5.848 1.00 88.06 169 PHE A N 1
ATOM 1338 C CA . PHE A 1 169 ? 10.001 8.154 6.248 1.00 88.06 169 PHE A CA 1
ATOM 1339 C C . PHE A 1 169 ? 9.002 8.994 5.447 1.00 88.06 169 PHE A C 1
ATOM 1341 O O . PHE A 1 169 ? 9.067 10.217 5.437 1.00 88.06 169 PHE A O 1
ATOM 1348 N N . TRP A 1 170 ? 8.109 8.324 4.719 1.00 88.44 170 TRP A N 1
ATOM 1349 C CA . TRP A 1 170 ? 7.173 8.967 3.802 1.00 88.44 170 TRP A CA 1
ATOM 1350 C C . TRP A 1 170 ? 5.769 9.139 4.366 1.00 88.44 170 TRP A C 1
ATOM 1352 O O . TRP A 1 170 ? 5.076 10.079 3.989 1.00 88.44 170 TRP A O 1
ATOM 1362 N N . GLY A 1 171 ? 5.336 8.229 5.232 1.00 92.00 171 GLY A N 1
ATOM 1363 C CA . GLY A 1 171 ? 4.040 8.350 5.878 1.00 92.00 171 GLY A CA 1
ATOM 1364 C C . GLY A 1 171 ? 3.529 7.056 6.481 1.00 92.00 171 GLY A C 1
ATOM 1365 O O . GLY A 1 171 ? 4.018 5.969 6.167 1.00 92.00 171 GLY A O 1
ATOM 1366 N N . ILE A 1 172 ? 2.535 7.196 7.348 1.00 94.75 172 ILE A N 1
ATOM 1367 C CA . ILE A 1 172 ? 1.855 6.081 8.007 1.00 94.75 172 ILE A CA 1
ATOM 1368 C C . ILE A 1 172 ? 0.766 5.554 7.075 1.00 94.75 172 ILE A C 1
ATOM 1370 O O . ILE A 1 172 ? 0.079 6.331 6.407 1.00 94.75 172 ILE A O 1
ATOM 1374 N N . VAL A 1 173 ? 0.620 4.236 7.035 1.00 95.69 173 VAL A N 1
ATOM 1375 C CA . VAL A 1 173 ? -0.369 3.526 6.225 1.00 95.69 173 VAL A CA 1
ATOM 1376 C C . VAL A 1 173 ? -1.186 2.581 7.092 1.00 95.69 173 VAL A C 1
ATOM 1378 O O . VAL A 1 173 ? -0.658 1.993 8.038 1.00 95.69 173 VAL A O 1
ATOM 1381 N N . LEU A 1 174 ? -2.459 2.432 6.738 1.00 95.44 174 LEU A N 1
ATOM 1382 C CA . LEU A 1 174 ? -3.367 1.453 7.319 1.00 95.44 174 LEU A CA 1
ATOM 1383 C C . LEU A 1 174 ? -4.074 0.707 6.185 1.00 95.44 174 LEU A C 1
ATOM 1385 O O . LEU A 1 174 ? -4.701 1.329 5.336 1.00 95.44 174 LEU A O 1
ATOM 1389 N N . GLU A 1 175 ? -3.971 -0.612 6.159 1.00 94.88 175 GLU A N 1
ATOM 1390 C CA . GLU A 1 175 ? -4.755 -1.487 5.289 1.00 94.88 175 GLU A CA 1
ATOM 1391 C C . GLU A 1 175 ? -5.764 -2.250 6.141 1.00 94.88 175 GLU A C 1
ATOM 1393 O O . GLU A 1 175 ? -5.434 -2.746 7.217 1.00 94.88 175 GLU A O 1
ATOM 1398 N N . ILE A 1 176 ? -6.991 -2.335 5.642 1.00 92.50 176 ILE A N 1
ATOM 1399 C CA . ILE A 1 176 ? -8.082 -3.105 6.226 1.00 92.50 176 ILE A CA 1
ATOM 1400 C C . ILE A 1 176 ? -8.517 -4.126 5.184 1.00 92.50 176 ILE A C 1
ATOM 1402 O O . ILE A 1 176 ? -8.716 -3.785 4.017 1.00 92.50 176 ILE A O 1
ATOM 1406 N N . GLU A 1 177 ? -8.695 -5.361 5.615 1.00 90.44 177 GLU A N 1
ATOM 1407 C CA . GLU A 1 177 ? -9.182 -6.480 4.825 1.00 90.44 177 GLU A CA 1
ATOM 1408 C C . GLU A 1 177 ? -10.311 -7.161 5.599 1.00 90.44 177 GLU A C 1
ATOM 1410 O O . GLU A 1 177 ? -10.156 -7.473 6.779 1.00 90.44 177 GLU A O 1
ATOM 1415 N N . TYR A 1 178 ? -11.451 -7.377 4.948 1.00 88.62 178 TYR A N 1
ATOM 1416 C CA . TYR A 1 178 ? -12.564 -8.131 5.525 1.00 88.62 178 TYR A CA 1
ATOM 1417 C C . TYR A 1 178 ? -12.486 -9.580 5.046 1.00 88.62 178 TYR A C 1
ATOM 1419 O O . TYR A 1 178 ? -12.476 -9.818 3.840 1.00 88.62 178 TYR A O 1
ATOM 1427 N N . LEU A 1 179 ? -12.377 -10.527 5.982 1.00 80.94 179 LEU A N 1
ATOM 1428 C CA . LEU A 1 179 ? -12.101 -11.948 5.731 1.00 80.94 179 LEU A CA 1
ATOM 1429 C C . LEU A 1 179 ? -13.319 -12.758 5.233 1.00 80.94 179 LEU A C 1
ATOM 1431 O O . LEU A 1 179 ? -13.122 -13.674 4.431 1.00 80.94 179 LEU A O 1
ATOM 1435 N N . PRO A 1 180 ? -14.566 -12.480 5.661 1.00 73.25 180 PRO A N 1
ATOM 1436 C CA . PRO A 1 180 ? -15.738 -13.179 5.153 1.00 73.25 180 PRO A CA 1
ATOM 1437 C C . PRO A 1 180 ? -16.031 -12.817 3.696 1.00 73.25 180 PRO A C 1
ATOM 1439 O O . PRO A 1 180 ? -16.312 -11.675 3.329 1.00 73.25 180 PRO A O 1
ATOM 1442 N N . LEU A 1 181 ? -15.986 -13.843 2.856 1.00 63.09 181 LEU A N 1
ATOM 1443 C CA . LEU A 1 181 ? -16.215 -13.768 1.421 1.00 63.09 181 LEU A CA 1
ATOM 1444 C C . LEU A 1 181 ? -17.713 -13.683 1.116 1.00 63.09 181 LEU A C 1
ATOM 1446 O O . LEU A 1 181 ? -18.360 -14.682 0.809 1.00 63.09 181 LEU A O 1
ATOM 1450 N N . SER A 1 182 ? -18.259 -12.475 1.178 1.00 60.00 182 SER A N 1
ATOM 1451 C CA . SER A 1 182 ? -19.498 -12.135 0.476 1.00 60.00 182 SER A CA 1
ATOM 1452 C C . SER A 1 182 ? -19.168 -11.252 -0.732 1.00 60.00 182 SER A C 1
ATOM 1454 O O . SER A 1 182 ? -18.023 -10.825 -0.907 1.00 60.00 182 SER A O 1
ATOM 1456 N N . SER A 1 183 ? -20.130 -11.042 -1.634 1.00 67.44 183 SER A N 1
ATOM 1457 C CA . SER A 1 183 ? -19.908 -10.218 -2.827 1.00 67.44 183 SER A CA 1
ATOM 1458 C C . SER A 1 183 ? -19.367 -8.830 -2.454 1.00 67.44 183 SER A C 1
ATOM 1460 O O . SER A 1 183 ? -19.620 -8.305 -1.368 1.00 67.44 183 SER A O 1
ATOM 1462 N N . MET A 1 184 ? -18.642 -8.191 -3.375 1.00 69.62 184 MET A N 1
ATOM 1463 C CA . MET A 1 184 ? -18.124 -6.832 -3.173 1.00 69.62 184 MET A CA 1
ATOM 1464 C C . MET A 1 184 ? -19.218 -5.831 -2.791 1.00 69.62 184 MET A C 1
ATOM 1466 O O . MET A 1 184 ? -18.954 -4.890 -2.048 1.00 69.62 184 MET A O 1
ATOM 1470 N N . GLU A 1 185 ? -20.444 -6.047 -3.258 1.00 72.69 185 GLU A N 1
ATOM 1471 C CA . GLU A 1 185 ? -21.611 -5.239 -2.905 1.00 72.69 185 GLU A CA 1
ATOM 1472 C C . GLU A 1 185 ? -21.943 -5.306 -1.411 1.00 72.69 185 GLU A C 1
ATOM 1474 O O . GLU A 1 185 ? -22.281 -4.282 -0.825 1.00 72.69 185 GLU A O 1
ATOM 1479 N N . VAL A 1 186 ? -21.783 -6.474 -0.784 1.00 77.75 186 VAL A N 1
ATOM 1480 C CA . VAL A 1 186 ? -22.029 -6.683 0.651 1.00 77.75 186 VAL A CA 1
ATOM 1481 C C . VAL A 1 186 ? -20.842 -6.212 1.491 1.00 77.75 186 VAL A C 1
ATOM 1483 O O . VAL A 1 186 ? -21.021 -5.576 2.528 1.00 77.75 186 VAL A O 1
ATOM 1486 N N . CYS A 1 187 ? -19.616 -6.441 1.023 1.00 78.44 187 CYS A N 1
ATOM 1487 C CA . CYS A 1 187 ? -18.415 -6.031 1.750 1.00 78.44 187 CYS A CA 1
ATOM 1488 C C . CYS A 1 187 ? -18.215 -4.506 1.769 1.00 78.44 187 CYS A C 1
ATOM 1490 O O . CYS A 1 187 ? -17.703 -3.962 2.746 1.00 78.44 187 CYS A O 1
ATOM 1492 N N . ARG A 1 188 ? -18.608 -3.787 0.706 1.00 79.94 188 ARG A N 1
ATOM 1493 C CA . ARG A 1 188 ? -18.457 -2.321 0.593 1.00 79.94 188 ARG A CA 1
ATOM 1494 C C . ARG A 1 188 ? -19.079 -1.535 1.765 1.00 79.94 188 ARG A C 1
ATOM 1496 O O . ARG A 1 188 ? -18.356 -0.702 2.319 1.00 79.94 188 ARG A O 1
ATOM 1503 N N . PRO A 1 189 ? -20.359 -1.727 2.147 1.00 85.38 189 PRO A N 1
ATOM 1504 C CA . PRO A 1 189 ? -20.960 -1.008 3.270 1.00 85.38 189 PRO A CA 1
ATOM 1505 C C . PRO A 1 189 ? -20.304 -1.368 4.607 1.00 85.38 189 PRO A C 1
ATOM 1507 O O . PRO A 1 189 ? -19.962 -0.452 5.348 1.00 85.38 189 PRO A O 1
ATOM 1510 N N . ILE A 1 190 ? -20.015 -2.650 4.859 1.00 88.31 190 ILE A N 1
ATOM 1511 C CA . ILE A 1 190 ? -19.332 -3.116 6.081 1.00 88.31 190 ILE A CA 1
ATOM 1512 C C . ILE A 1 190 ? -17.959 -2.441 6.226 1.00 88.31 190 ILE A C 1
ATOM 1514 O O . ILE A 1 190 ? -17.641 -1.841 7.251 1.00 88.31 190 ILE A O 1
ATOM 1518 N N . MET A 1 191 ? -17.159 -2.450 5.156 1.00 86.44 191 MET A N 1
ATOM 1519 C CA . MET A 1 191 ? -15.849 -1.791 5.116 1.00 86.44 191 MET A CA 1
ATOM 1520 C C . MET A 1 191 ? -15.937 -0.267 5.259 1.00 86.44 191 MET A C 1
ATOM 1522 O O . MET A 1 191 ? -14.989 0.371 5.716 1.00 86.44 191 MET A O 1
ATOM 1526 N N . LYS A 1 192 ? -17.037 0.350 4.813 1.00 86.94 192 LYS A N 1
ATOM 1527 C CA . LYS A 1 192 ? -17.279 1.791 4.960 1.00 86.94 192 LYS A CA 1
ATOM 1528 C C . LYS A 1 192 ? -17.649 2.148 6.398 1.00 86.94 192 LYS A C 1
ATOM 1530 O O . LYS A 1 192 ? -17.128 3.133 6.907 1.00 86.94 192 LYS A O 1
ATOM 1535 N N . GLU A 1 193 ? -18.510 1.362 7.029 1.00 90.88 193 GLU A N 1
ATOM 1536 C CA . GLU A 1 193 ? -18.903 1.546 8.425 1.00 90.88 193 GLU A CA 1
ATOM 1537 C C . GLU A 1 193 ? -17.707 1.351 9.358 1.00 90.88 193 GLU A C 1
ATOM 1539 O O . GLU A 1 193 ? -17.380 2.249 10.130 1.00 90.88 193 GLU A O 1
ATOM 1544 N N . PHE A 1 194 ? -16.970 0.250 9.193 1.00 91.00 194 PHE A N 1
ATOM 1545 C CA . PHE A 1 194 ? -15.770 -0.019 9.982 1.00 91.00 194 PHE A CA 1
ATOM 1546 C C . PHE A 1 194 ? -14.704 1.076 9.824 1.00 91.00 194 PHE A C 1
ATOM 1548 O O . PHE A 1 194 ? -14.079 1.498 10.795 1.00 91.00 194 PHE A O 1
ATOM 1555 N N . PHE A 1 195 ? -14.534 1.602 8.607 1.00 88.31 195 PHE A N 1
ATOM 1556 C CA . PHE A 1 195 ? -13.678 2.763 8.368 1.00 88.31 195 PHE A CA 1
ATOM 1557 C C . PHE A 1 195 ? -14.144 4.008 9.134 1.00 88.31 195 PHE A C 1
ATOM 1559 O O . PHE A 1 195 ? -13.307 4.715 9.689 1.00 88.31 195 PHE A O 1
ATOM 1566 N N . GLY A 1 196 ? -15.454 4.269 9.178 1.00 90.75 196 GLY A N 1
ATOM 1567 C CA . GLY A 1 196 ? -16.025 5.373 9.951 1.00 90.75 196 GLY A CA 1
ATOM 1568 C C . GLY A 1 196 ? -15.727 5.245 11.444 1.00 90.75 196 GLY A C 1
ATOM 1569 O O . GLY A 1 196 ? -15.268 6.209 12.050 1.00 90.75 196 GLY A O 1
ATOM 1570 N N . ILE A 1 197 ? -15.880 4.041 12.002 1.00 92.12 197 ILE A N 1
ATOM 1571 C CA . ILE A 1 197 ? -15.559 3.756 13.408 1.00 92.12 197 ILE A CA 1
ATOM 1572 C C . ILE A 1 197 ? -14.072 4.013 13.685 1.00 92.12 197 ILE A C 1
ATOM 1574 O O . ILE A 1 197 ? -13.729 4.707 14.638 1.00 92.12 197 ILE A O 1
ATOM 1578 N N . LEU A 1 198 ? -13.174 3.517 12.827 1.00 90.12 198 LEU A N 1
ATOM 1579 C CA . LEU A 1 198 ? -11.743 3.785 12.980 1.00 90.12 198 LEU A CA 1
ATOM 1580 C C . LEU A 1 198 ? -11.437 5.283 12.905 1.00 90.12 198 LEU A C 1
ATOM 1582 O O . LEU A 1 198 ? -10.676 5.785 13.725 1.00 90.12 198 LEU A O 1
ATOM 1586 N N . GLN A 1 199 ? -12.017 6.013 11.948 1.00 89.25 199 GLN A N 1
ATOM 1587 C CA . GLN A 1 199 ? -11.828 7.463 11.865 1.00 89.25 199 GLN A CA 1
ATOM 1588 C C . GLN A 1 199 ? -12.282 8.178 13.139 1.00 89.25 199 GLN A C 1
ATOM 1590 O O . GLN A 1 199 ? -11.582 9.081 13.597 1.00 89.25 199 GLN A O 1
ATOM 1595 N N . GLU A 1 200 ? -13.415 7.774 13.713 1.00 91.00 200 GLU A N 1
ATOM 1596 C CA . GLU A 1 200 ? -13.913 8.325 14.969 1.00 91.00 200 GLU A CA 1
ATOM 1597 C C . GLU A 1 200 ? -12.940 8.051 16.121 1.00 91.00 200 GLU A C 1
ATOM 1599 O O . GLU A 1 200 ? -12.554 8.983 16.823 1.00 91.00 200 GLU A O 1
ATOM 1604 N N . GLU A 1 201 ? -12.459 6.819 16.282 1.00 89.88 201 GLU A N 1
ATOM 1605 C CA . GLU A 1 201 ? -11.488 6.502 17.335 1.00 89.88 201 GLU A CA 1
ATOM 1606 C C . GLU A 1 201 ? -10.172 7.252 17.167 1.00 89.88 201 GLU A C 1
ATOM 1608 O O . GLU A 1 201 ? -9.670 7.872 18.105 1.00 89.88 201 GLU A O 1
ATOM 1613 N N . PHE A 1 202 ? -9.639 7.287 15.949 1.00 89.56 202 PHE A N 1
ATOM 1614 C CA . PHE A 1 202 ? -8.410 8.015 15.679 1.00 89.56 202 PHE A CA 1
ATOM 1615 C C . PHE A 1 202 ? -8.584 9.537 15.826 1.00 89.56 202 PHE A C 1
ATOM 1617 O O . PHE A 1 202 ? -7.605 10.236 16.081 1.00 89.56 202 PHE A O 1
ATOM 1624 N N . SER A 1 203 ? -9.808 10.068 15.728 1.00 87.50 203 SER A N 1
ATOM 1625 C CA . SER A 1 203 ? -10.086 11.486 15.997 1.00 87.50 203 SER A CA 1
ATOM 1626 C C . SER A 1 203 ? -9.996 11.854 17.483 1.00 87.50 203 SER A C 1
ATOM 1628 O O . SER A 1 203 ? -9.764 13.019 17.806 1.00 87.50 203 SER A O 1
ATOM 1630 N N . LYS A 1 204 ? -10.132 10.868 18.383 1.00 88.19 204 LYS A N 1
ATOM 1631 C CA . LYS A 1 204 ? -9.983 11.045 19.837 1.00 88.19 204 LYS A CA 1
ATOM 1632 C C . LYS A 1 204 ? -8.518 11.149 20.259 1.00 88.19 204 LYS A C 1
ATOM 1634 O O . LYS A 1 204 ? -8.230 11.611 21.362 1.00 88.19 204 LYS A O 1
ATOM 1639 N N . MET A 1 205 ? -7.586 10.729 19.401 1.00 83.94 205 MET A N 1
ATOM 1640 C CA . MET A 1 205 ? -6.161 10.890 19.665 1.00 83.94 205 MET A CA 1
ATOM 1641 C C . MET A 1 205 ? -5.785 12.372 19.678 1.00 83.94 205 MET A C 1
ATOM 1643 O O . MET A 1 205 ? -6.160 13.136 18.789 1.00 83.94 205 MET A O 1
ATOM 1647 N N . SER A 1 206 ? -4.926 12.767 20.617 1.00 80.12 206 SER A N 1
ATOM 1648 C CA . SER A 1 206 ? -4.359 14.122 20.659 1.00 80.12 206 SER A CA 1
ATOM 1649 C C . SER A 1 206 ? -3.256 14.354 19.604 1.00 80.12 206 SER A C 1
ATOM 1651 O O . SER A 1 206 ? -2.384 15.207 19.783 1.00 80.12 206 SER A O 1
ATOM 1653 N N . VAL A 1 207 ? -3.265 13.612 18.495 1.00 81.12 207 VAL A N 1
ATOM 1654 C CA . VAL A 1 207 ? -2.211 13.671 17.477 1.00 81.12 207 VAL A CA 1
ATOM 1655 C C . VAL A 1 207 ? -2.622 14.484 16.253 1.00 81.12 207 VAL A C 1
ATOM 1657 O O . VAL A 1 207 ? -3.789 14.496 15.849 1.00 81.12 207 VAL A O 1
ATOM 1660 N N . PRO A 1 208 ? -1.674 15.186 15.612 1.00 82.19 208 PRO A N 1
ATOM 1661 C CA . PRO A 1 208 ? -1.977 15.986 14.441 1.00 82.19 208 PRO A CA 1
ATOM 1662 C C . PRO A 1 208 ? -2.191 15.113 13.200 1.00 82.19 208 PRO A C 1
ATOM 1664 O O . PRO A 1 208 ? -1.257 14.585 12.597 1.00 82.19 208 PRO A O 1
ATOM 1667 N N . GLY A 1 209 ? -3.437 15.043 12.747 1.00 86.06 209 GLY A N 1
ATOM 1668 C CA . GLY A 1 209 ? -3.784 14.520 11.430 1.00 86.06 209 GLY A CA 1
ATOM 1669 C C . GLY A 1 209 ? -5.085 13.745 11.449 1.00 86.06 209 GLY A C 1
ATOM 1670 O O . GLY A 1 209 ? -5.855 13.845 12.399 1.00 86.06 209 GLY A O 1
ATOM 1671 N N . HIS A 1 210 ? -5.340 13.024 10.367 1.00 88.00 210 HIS A N 1
ATOM 1672 C CA . HIS A 1 210 ? -6.453 12.090 10.253 1.00 88.00 210 HIS A CA 1
ATOM 1673 C C . HIS A 1 210 ? -6.165 11.065 9.157 1.00 88.00 210 HIS A C 1
ATOM 1675 O O . HIS A 1 210 ? -5.301 11.262 8.299 1.00 88.00 210 HIS A O 1
ATOM 1681 N N . LEU A 1 211 ? -6.915 9.967 9.171 1.00 89.06 211 LEU A N 1
ATOM 1682 C CA . LEU A 1 211 ? -6.863 8.971 8.109 1.00 89.06 211 LEU A CA 1
ATOM 1683 C C . LEU A 1 211 ? -7.674 9.423 6.906 1.00 89.06 211 LEU A C 1
ATOM 1685 O O . LEU A 1 211 ? -8.830 9.834 7.036 1.00 89.06 211 LEU A O 1
ATOM 1689 N N . ILE A 1 212 ? -7.084 9.259 5.730 1.00 89.25 212 ILE A N 1
ATOM 1690 C CA . ILE A 1 212 ? -7.758 9.460 4.454 1.00 89.25 212 ILE A CA 1
ATOM 1691 C C . ILE A 1 212 ? -7.745 8.161 3.649 1.00 89.25 212 ILE A C 1
ATOM 1693 O O . ILE A 1 212 ? -6.797 7.373 3.701 1.00 89.25 212 ILE A O 1
ATOM 1697 N N . ASN A 1 213 ? -8.831 7.927 2.917 1.00 87.56 213 ASN A N 1
ATOM 1698 C CA . ASN A 1 213 ? -8.978 6.763 2.053 1.00 87.56 213 ASN A CA 1
ATOM 1699 C C . ASN A 1 213 ? -8.177 6.951 0.754 1.00 87.56 213 ASN A C 1
ATOM 1701 O O . ASN A 1 213 ? -8.248 8.013 0.133 1.00 87.56 213 ASN A O 1
ATOM 1705 N N . ILE A 1 214 ? -7.467 5.910 0.313 1.00 85.38 214 ILE A N 1
ATOM 1706 C CA . ILE A 1 214 ? -6.812 5.896 -0.997 1.00 85.38 214 ILE A CA 1
ATOM 1707 C C . ILE A 1 214 ? -7.829 5.447 -2.050 1.00 85.38 214 ILE A C 1
ATOM 1709 O O . ILE A 1 214 ? -8.170 4.267 -2.153 1.00 85.38 214 ILE A O 1
ATOM 1713 N N . GLU A 1 215 ? -8.308 6.385 -2.863 1.00 75.06 215 GLU A N 1
ATOM 1714 C CA . GLU A 1 215 ? -9.201 6.078 -3.983 1.00 75.06 215 GLU A CA 1
ATOM 1715 C C . GLU A 1 215 ? -8.407 5.667 -5.227 1.00 75.06 215 GLU A C 1
ATOM 1717 O O . GLU A 1 215 ? -7.879 6.489 -5.976 1.00 75.06 215 GLU A O 1
ATOM 1722 N N . ALA A 1 216 ? -8.337 4.359 -5.462 1.00 67.25 216 ALA A N 1
ATOM 1723 C CA . ALA A 1 216 ? -7.898 3.800 -6.731 1.00 67.25 216 ALA A CA 1
ATOM 1724 C C . ALA A 1 216 ? -9.134 3.616 -7.625 1.00 67.25 216 ALA A C 1
ATOM 1726 O O . ALA A 1 216 ? -9.938 2.720 -7.394 1.00 67.25 216 ALA A O 1
ATOM 1727 N N . HIS A 1 217 ? -9.325 4.483 -8.622 1.00 73.50 217 HIS A N 1
ATOM 1728 C CA . HIS A 1 217 ? -10.435 4.392 -9.582 1.00 73.50 217 HIS A CA 1
ATOM 1729 C C . HIS A 1 217 ? -10.301 3.150 -10.493 1.00 73.50 217 HIS A C 1
ATOM 1731 O O . HIS A 1 217 ? -9.893 3.276 -11.646 1.00 73.50 217 HIS A O 1
ATOM 1737 N N . PHE A 1 218 ? -10.613 1.957 -9.976 1.00 79.38 218 PHE A N 1
ATOM 1738 C CA . PHE A 1 218 ? -10.358 0.646 -10.595 1.00 79.38 218 PHE A CA 1
ATOM 1739 C C . PHE A 1 218 ? -10.854 0.526 -12.043 1.00 79.38 218 PHE A C 1
ATOM 1741 O O . PHE A 1 218 ? -10.098 0.110 -12.923 1.00 79.38 218 PHE A O 1
ATOM 1748 N N . GLU A 1 219 ? -12.074 0.992 -12.309 1.00 75.00 219 GLU A N 1
ATOM 1749 C CA . GLU A 1 219 ? -12.713 0.944 -13.631 1.00 75.00 219 GLU A CA 1
ATOM 1750 C C . GLU A 1 219 ? -11.897 1.661 -14.716 1.00 75.00 219 GLU A C 1
ATOM 1752 O O . GLU A 1 219 ? -11.808 1.193 -15.852 1.00 75.00 219 GLU A O 1
ATOM 1757 N N . ARG A 1 220 ? -11.217 2.767 -14.369 1.00 71.06 220 ARG A N 1
ATOM 1758 C CA . ARG A 1 220 ? -10.365 3.522 -15.311 1.00 71.06 220 ARG A CA 1
ATOM 1759 C C . ARG A 1 220 ? -9.165 2.714 -15.803 1.00 71.06 220 ARG A C 1
ATOM 1761 O O . ARG A 1 220 ? -8.515 3.098 -16.774 1.00 71.06 220 ARG A O 1
ATOM 1768 N N . PHE A 1 221 ? -8.863 1.616 -15.122 1.00 72.38 221 PHE A N 1
ATOM 1769 C CA . PHE A 1 221 ? -7.733 0.740 -15.388 1.00 72.38 221 PHE A CA 1
ATOM 1770 C C . PHE A 1 221 ? -8.171 -0.630 -15.910 1.00 72.38 221 PHE A C 1
ATOM 1772 O O . PHE A 1 221 ? -7.356 -1.543 -15.991 1.00 72.38 221 PHE A O 1
ATOM 1779 N N . GLY A 1 222 ? -9.449 -0.772 -16.285 1.00 75.81 222 GLY A N 1
ATOM 1780 C CA . GLY A 1 222 ? -10.005 -2.017 -16.815 1.00 75.81 222 GLY A CA 1
ATOM 1781 C C . GLY A 1 222 ? -10.165 -3.117 -15.766 1.00 75.81 222 GLY A C 1
ATOM 1782 O O . GLY A 1 222 ? -10.457 -4.257 -16.127 1.00 75.81 222 GLY A O 1
ATOM 1783 N N . LEU A 1 223 ? -9.985 -2.789 -14.482 1.00 79.56 223 LEU A N 1
ATOM 1784 C CA . LEU A 1 223 ? -10.269 -3.702 -13.387 1.00 79.56 223 LEU A CA 1
ATOM 1785 C C . LEU A 1 223 ? -11.780 -3.727 -13.149 1.00 79.56 223 LEU A C 1
ATOM 1787 O O . LEU A 1 223 ? -12.430 -2.685 -13.060 1.00 79.56 223 LEU A O 1
ATOM 1791 N N . ARG A 1 224 ? -12.328 -4.940 -13.119 1.00 77.25 224 ARG A N 1
ATOM 1792 C CA . ARG A 1 224 ? -13.757 -5.206 -12.929 1.00 77.25 224 ARG A CA 1
ATOM 1793 C C . ARG A 1 224 ? -14.117 -5.131 -11.446 1.00 77.25 224 ARG A C 1
ATOM 1795 O O . ARG A 1 224 ? -13.243 -5.151 -10.595 1.00 77.25 224 ARG A O 1
ATOM 1802 N N . ASP A 1 225 ? -15.408 -5.137 -11.132 1.00 72.75 225 ASP A N 1
ATOM 1803 C CA . ASP A 1 225 ? -15.893 -5.007 -9.752 1.00 72.75 225 ASP A CA 1
ATOM 1804 C C . ASP A 1 225 ? -15.590 -6.190 -8.818 1.00 72.75 225 ASP A C 1
ATOM 1806 O O . ASP A 1 225 ? -15.895 -6.098 -7.629 1.00 72.75 225 ASP A O 1
ATOM 1810 N N . TYR A 1 226 ? -14.988 -7.283 -9.303 1.00 74.94 226 TYR A N 1
ATOM 1811 C CA . TYR A 1 226 ? -14.473 -8.344 -8.438 1.00 74.94 226 TYR A CA 1
ATOM 1812 C C . TYR A 1 226 ? -13.053 -8.013 -7.983 1.00 74.94 226 TYR A C 1
ATOM 1814 O O . TYR A 1 226 ? -12.161 -7.764 -8.792 1.00 74.94 226 TYR A O 1
ATOM 1822 N N . TYR A 1 227 ? -12.832 -8.035 -6.672 1.00 79.25 227 TYR A N 1
ATOM 1823 C CA . TYR A 1 227 ? -11.538 -7.680 -6.112 1.00 79.25 227 TYR A CA 1
ATOM 1824 C C . TYR A 1 227 ? -10.488 -8.759 -6.406 1.00 79.25 227 TYR A C 1
ATOM 1826 O O . TYR A 1 227 ? -10.751 -9.958 -6.328 1.00 79.25 227 TYR A O 1
ATOM 1834 N N . THR A 1 228 ? -9.282 -8.318 -6.760 1.00 85.56 228 THR A N 1
ATOM 1835 C CA . THR A 1 228 ? -8.118 -9.162 -7.078 1.00 85.56 228 THR A CA 1
ATOM 1836 C C . THR A 1 228 ? -6.857 -8.556 -6.471 1.00 85.56 228 THR A C 1
ATOM 1838 O O . THR A 1 228 ? -6.836 -7.378 -6.114 1.00 85.56 228 THR A O 1
ATOM 1841 N N . ALA A 1 229 ? -5.755 -9.304 -6.423 1.00 87.81 229 ALA A N 1
ATOM 1842 C CA . ALA A 1 229 ? -4.475 -8.765 -5.959 1.00 87.81 229 ALA A CA 1
ATOM 1843 C C . ALA A 1 229 ? -3.973 -7.582 -6.822 1.00 87.81 229 ALA A C 1
ATOM 1845 O O . ALA A 1 229 ? -3.251 -6.712 -6.329 1.00 87.81 229 ALA A O 1
ATOM 1846 N N . GLN A 1 230 ? -4.432 -7.475 -8.077 1.00 89.06 230 GLN A N 1
ATOM 1847 C CA . GLN A 1 230 ? -4.170 -6.321 -8.946 1.00 89.06 230 GLN A CA 1
ATOM 1848 C C . GLN A 1 230 ? -4.816 -5.028 -8.421 1.00 89.06 230 GLN A C 1
ATOM 1850 O O . GLN A 1 230 ? -4.235 -3.950 -8.565 1.00 89.06 230 GLN A O 1
ATOM 1855 N N . HIS A 1 231 ? -5.975 -5.121 -7.761 1.00 87.62 231 HIS A N 1
ATOM 1856 C CA . HIS A 1 231 ? -6.612 -3.978 -7.102 1.00 87.62 231 HIS A CA 1
ATOM 1857 C C . HIS A 1 231 ? -5.741 -3.462 -5.958 1.00 87.62 231 HIS A C 1
ATOM 1859 O O . HIS A 1 231 ? -5.480 -2.261 -5.867 1.00 87.62 231 HIS A O 1
ATOM 1865 N N . THR A 1 232 ? -5.214 -4.377 -5.142 1.00 90.88 232 THR A N 1
ATOM 1866 C CA . THR A 1 232 ? -4.276 -4.047 -4.065 1.00 90.88 232 THR A CA 1
ATOM 1867 C C . THR A 1 232 ? -3.006 -3.408 -4.635 1.00 90.88 232 THR A C 1
ATOM 1869 O O . THR A 1 232 ? -2.589 -2.349 -4.169 1.00 90.88 232 THR A O 1
ATOM 1872 N N . ALA A 1 233 ? -2.420 -3.973 -5.698 1.00 91.94 233 ALA A N 1
ATOM 1873 C CA . ALA A 1 233 ? -1.259 -3.389 -6.385 1.00 91.94 233 ALA A CA 1
ATOM 1874 C C . ALA A 1 233 ? -1.513 -1.938 -6.820 1.00 91.94 233 ALA A C 1
ATOM 1876 O O . ALA A 1 233 ? -0.682 -1.052 -6.588 1.00 91.94 233 ALA A O 1
ATOM 1877 N N . LEU A 1 234 ? -2.691 -1.670 -7.386 1.00 89.62 234 LEU A N 1
ATOM 1878 C CA . LEU A 1 234 ? -3.081 -0.328 -7.786 1.00 89.62 234 LEU A CA 1
ATOM 1879 C C . LEU A 1 234 ? -3.267 0.613 -6.584 1.00 89.62 234 LEU A C 1
ATOM 1881 O O . LEU A 1 234 ? -2.755 1.732 -6.622 1.00 89.62 234 LEU A O 1
ATOM 1885 N N . GLN A 1 235 ? -3.924 0.176 -5.506 1.00 90.75 235 GLN A N 1
ATOM 1886 C CA . GLN A 1 235 ? -4.069 0.971 -4.279 1.00 90.75 235 GLN A CA 1
ATOM 1887 C C . GLN A 1 235 ? -2.709 1.366 -3.693 1.00 90.75 235 GLN A C 1
ATOM 1889 O O . GLN A 1 235 ? -2.479 2.543 -3.416 1.00 90.75 235 GLN A O 1
ATOM 1894 N N . TYR A 1 236 ? -1.770 0.426 -3.573 1.00 93.06 236 TYR A N 1
ATOM 1895 C CA . TYR A 1 236 ? -0.418 0.720 -3.086 1.00 93.06 236 TYR A CA 1
ATOM 1896 C C . TYR A 1 236 ? 0.343 1.681 -4.000 1.00 93.06 236 TYR A C 1
ATOM 1898 O O . TYR A 1 236 ? 1.074 2.552 -3.521 1.00 93.06 236 TYR A O 1
ATOM 1906 N N . SER A 1 237 ? 0.145 1.571 -5.316 1.00 90.31 237 SER A N 1
ATOM 1907 C CA . SER A 1 237 ? 0.722 2.518 -6.270 1.00 90.31 237 SER A CA 1
ATOM 1908 C C . SER A 1 237 ? 0.177 3.941 -6.071 1.00 90.31 237 SER A C 1
ATOM 1910 O O . SER A 1 237 ? 0.957 4.897 -6.014 1.00 90.31 237 SER A O 1
ATOM 1912 N N . ALA A 1 238 ? -1.140 4.083 -5.881 1.00 88.62 238 ALA A N 1
ATOM 1913 C CA . ALA A 1 238 ? -1.803 5.358 -5.627 1.00 88.62 238 ALA A CA 1
ATOM 1914 C C . ALA A 1 238 ? -1.396 5.949 -4.267 1.00 88.62 238 ALA A C 1
ATOM 1916 O O . ALA A 1 238 ? -1.099 7.139 -4.172 1.00 88.62 238 ALA A O 1
ATOM 1917 N N . CYS A 1 239 ? -1.273 5.111 -3.236 1.00 91.19 239 CYS A N 1
ATOM 1918 C CA . CYS A 1 239 ? -0.778 5.511 -1.922 1.00 91.19 239 CYS A CA 1
ATOM 1919 C C . CYS A 1 239 ? 0.651 6.059 -2.002 1.00 91.19 239 CYS A C 1
ATOM 1921 O O . CYS A 1 239 ? 0.927 7.161 -1.523 1.00 91.19 239 CYS A O 1
ATOM 1923 N N . LEU A 1 240 ? 1.559 5.345 -2.680 1.00 90.06 240 LEU A N 1
ATOM 1924 C CA . LEU A 1 240 ? 2.935 5.806 -2.867 1.00 90.06 240 LEU A CA 1
ATOM 1925 C C . LEU A 1 240 ? 2.992 7.151 -3.607 1.00 90.06 240 LEU A C 1
ATOM 1927 O O . LEU A 1 240 ? 3.817 8.012 -3.282 1.00 90.06 240 LEU A O 1
ATOM 1931 N N . PHE A 1 241 ? 2.120 7.331 -4.602 1.00 84.56 241 PHE A N 1
ATOM 1932 C CA . PHE A 1 241 ? 1.974 8.595 -5.311 1.00 84.56 241 PHE A CA 1
ATOM 1933 C C . PHE A 1 241 ? 1.567 9.723 -4.355 1.00 84.56 241 PHE A C 1
ATOM 1935 O O . PHE A 1 241 ? 2.258 10.740 -4.271 1.00 84.56 241 PHE A O 1
ATOM 1942 N N . GLN A 1 242 ? 0.493 9.523 -3.598 1.00 85.06 242 GLN A N 1
ATOM 1943 C CA . GLN A 1 242 ? -0.062 10.519 -2.690 1.00 85.06 242 GLN A CA 1
ATOM 1944 C C . GLN A 1 242 ? 0.917 10.919 -1.581 1.00 85.06 242 GLN A C 1
ATOM 1946 O O . GLN A 1 242 ? 1.141 12.111 -1.360 1.00 85.06 242 GLN A O 1
ATOM 1951 N N . LEU A 1 243 ? 1.581 9.943 -0.955 1.00 86.44 243 LEU A N 1
ATOM 1952 C CA . LEU A 1 243 ? 2.631 10.189 0.036 1.00 86.44 243 LEU A CA 1
ATOM 1953 C C . LEU A 1 243 ? 3.789 11.001 -0.557 1.00 86.44 243 LEU A C 1
ATOM 1955 O O . LEU A 1 243 ? 4.265 11.966 0.039 1.00 86.44 243 LEU A O 1
ATOM 1959 N N . GLY A 1 244 ? 4.218 10.666 -1.775 1.00 81.06 244 GLY A N 1
ATOM 1960 C CA . GLY A 1 244 ? 5.299 11.394 -2.429 1.00 81.06 244 GLY A CA 1
ATOM 1961 C C . GLY A 1 244 ? 4.929 12.809 -2.893 1.00 81.06 244 GLY A C 1
ATOM 1962 O O . GLY A 1 244 ? 5.847 13.606 -3.096 1.00 81.06 244 GLY A O 1
ATOM 1963 N N . VAL A 1 245 ? 3.642 13.126 -3.083 1.00 78.44 245 VAL A N 1
ATOM 1964 C CA . VAL A 1 245 ? 3.150 14.495 -3.337 1.00 78.44 245 VAL A CA 1
ATOM 1965 C C . VAL A 1 245 ? 3.136 15.309 -2.044 1.00 78.44 245 VAL A C 1
ATOM 1967 O O . VAL A 1 245 ? 3.619 16.444 -2.048 1.00 78.44 245 VAL A O 1
ATOM 1970 N N . ALA A 1 246 ? 2.646 14.718 -0.948 1.00 76.00 246 ALA A N 1
ATOM 1971 C CA . ALA A 1 246 ? 2.573 15.361 0.363 1.00 76.00 246 ALA A CA 1
ATOM 1972 C C . ALA A 1 246 ? 3.958 15.808 0.865 1.00 76.00 246 ALA A C 1
ATOM 1974 O O . ALA A 1 246 ? 4.133 16.959 1.249 1.00 76.00 246 ALA A O 1
ATOM 1975 N N . LEU A 1 247 ? 4.976 14.948 0.750 1.00 72.56 247 LEU A N 1
ATOM 1976 C CA . LEU A 1 247 ? 6.348 15.256 1.191 1.00 72.56 247 LEU A CA 1
ATOM 1977 C C . LEU A 1 247 ? 7.060 16.326 0.357 1.00 72.56 247 LEU A C 1
ATOM 1979 O O . LEU A 1 247 ? 8.040 16.911 0.806 1.00 72.56 247 LEU A O 1
ATOM 1983 N N . ARG A 1 248 ? 6.633 16.546 -0.891 1.00 65.94 248 ARG A N 1
ATOM 1984 C CA . ARG A 1 248 ? 7.312 17.448 -1.841 1.00 65.94 248 ARG A CA 1
ATOM 1985 C C . ARG A 1 248 ? 6.613 18.792 -2.013 1.00 65.94 248 ARG A C 1
ATOM 1987 O O . ARG A 1 248 ? 6.925 19.507 -2.966 1.00 65.94 248 ARG A O 1
ATOM 1994 N N . GLY A 1 249 ? 5.656 19.120 -1.143 1.00 56.12 249 GLY A N 1
ATOM 1995 C CA . GLY A 1 249 ? 4.902 20.372 -1.229 1.00 56.12 249 GLY A CA 1
ATOM 1996 C C . GLY A 1 249 ? 4.220 20.562 -2.590 1.00 56.12 249 GLY A C 1
ATOM 1997 O O . GLY A 1 249 ? 4.178 21.674 -3.105 1.00 56.12 249 GLY A O 1
ATOM 1998 N N . GLY A 1 250 ? 3.757 19.479 -3.230 1.00 48.91 250 GLY A N 1
A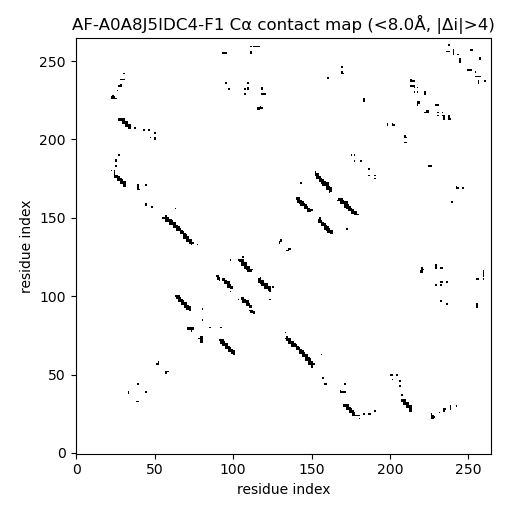TOM 1999 C CA . GLY A 1 250 ? 3.011 19.565 -4.491 1.00 48.91 250 GLY A CA 1
ATOM 2000 C C . GLY A 1 250 ? 3.830 19.637 -5.791 1.00 48.91 250 GLY A C 1
ATOM 2001 O O . GLY A 1 250 ? 3.235 19.806 -6.857 1.00 48.91 250 GLY A O 1
ATOM 2002 N N . LYS A 1 251 ? 5.164 19.467 -5.782 1.00 38.59 251 LYS A N 1
ATOM 2003 C CA . LYS A 1 251 ? 5.943 19.396 -7.040 1.00 38.59 251 LYS A CA 1
ATOM 2004 C C . LYS A 1 251 ? 5.660 18.080 -7.797 1.00 38.59 251 LYS A C 1
ATOM 2006 O O . LYS A 1 251 ? 6.124 17.009 -7.413 1.00 38.59 251 LYS A O 1
ATOM 2011 N N . LYS A 1 252 ? 4.893 18.180 -8.893 1.00 45.47 252 LYS A N 1
ATOM 2012 C CA . LYS A 1 252 ? 4.260 17.080 -9.664 1.00 45.47 252 LYS A CA 1
ATOM 2013 C C . LYS A 1 252 ? 5.189 16.153 -10.472 1.00 45.47 252 LYS A C 1
ATOM 2015 O O . LYS A 1 252 ? 4.709 15.164 -11.017 1.00 45.47 252 LYS A O 1
ATOM 2020 N N . HIS A 1 253 ? 6.484 16.444 -10.586 1.00 42.25 253 HIS A N 1
ATOM 2021 C CA . HIS A 1 253 ? 7.269 15.965 -11.735 1.00 42.25 253 HIS A CA 1
ATOM 2022 C C . HIS A 1 253 ? 7.922 14.579 -11.626 1.00 42.25 253 HIS A C 1
ATOM 2024 O O . HIS A 1 253 ? 8.505 14.129 -12.604 1.00 42.25 253 HIS A O 1
ATOM 2030 N N . ASP A 1 254 ? 7.820 13.867 -10.499 1.00 44.19 254 ASP A N 1
ATOM 2031 C CA . ASP A 1 254 ? 8.703 12.708 -10.271 1.00 44.19 254 ASP A CA 1
ATOM 2032 C C . ASP A 1 254 ? 8.024 11.371 -9.967 1.00 44.19 254 ASP A C 1
ATOM 2034 O O . ASP A 1 254 ? 8.700 10.362 -9.722 1.00 44.19 254 ASP A O 1
ATOM 2038 N N . LEU A 1 255 ? 6.696 11.312 -9.992 1.00 52.53 255 LEU A N 1
ATOM 2039 C CA . LEU A 1 255 ? 5.973 10.066 -9.771 1.00 52.53 255 LEU A CA 1
ATOM 2040 C C . LEU A 1 255 ? 5.185 9.683 -11.021 1.00 52.53 255 LEU A C 1
ATOM 2042 O O . LEU A 1 255 ? 4.397 10.463 -11.537 1.00 52.53 255 LEU A O 1
ATOM 2046 N N . ILE A 1 256 ? 5.410 8.436 -11.435 1.00 53.41 256 ILE A N 1
ATOM 2047 C CA . ILE A 1 256 ? 4.870 7.682 -12.585 1.00 53.41 256 ILE A CA 1
ATOM 2048 C C . ILE A 1 256 ? 3.379 7.927 -12.850 1.00 53.41 256 ILE A C 1
ATOM 2050 O O . ILE A 1 256 ? 2.921 7.775 -13.977 1.00 53.41 256 ILE A O 1
ATOM 2054 N N . ILE A 1 257 ? 2.630 8.278 -11.806 1.00 54.84 257 ILE A N 1
ATOM 2055 C CA . ILE A 1 257 ? 1.178 8.190 -11.778 1.00 54.84 257 ILE A CA 1
ATOM 2056 C C . ILE A 1 257 ? 0.473 9.555 -11.721 1.00 54.84 257 ILE A C 1
ATOM 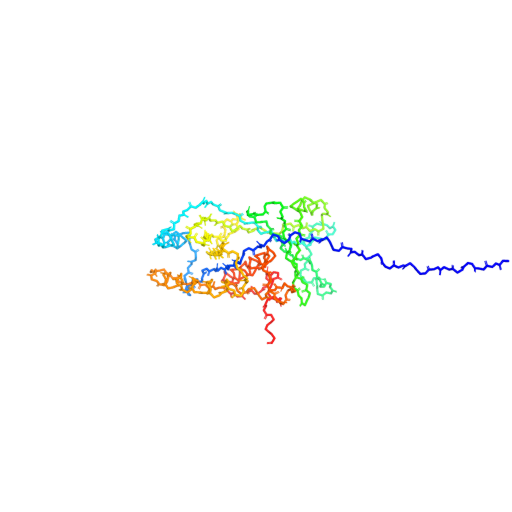2058 O O . ILE A 1 257 ? -0.755 9.580 -11.714 1.00 54.84 257 ILE A O 1
ATOM 2062 N N . SER A 1 258 ? 1.200 10.686 -11.727 1.00 51.69 258 SER A N 1
ATOM 2063 C CA . SER A 1 258 ? 0.566 12.015 -11.635 1.00 51.69 258 SER A CA 1
ATOM 2064 C C . SER A 1 258 ? -0.404 12.266 -12.785 1.00 51.69 258 SER A C 1
ATOM 2066 O O . SER A 1 258 ? -1.568 12.561 -12.541 1.00 51.69 258 SER A O 1
ATOM 2068 N N . ASP A 1 259 ? 0.024 12.073 -14.029 1.00 48.75 259 ASP A N 1
ATOM 2069 C CA . ASP A 1 259 ? -0.795 12.429 -15.191 1.00 48.75 259 ASP A CA 1
ATOM 2070 C C . ASP A 1 259 ? -1.935 11.437 -15.470 1.00 48.75 259 ASP A C 1
ATOM 2072 O O . ASP A 1 259 ? -2.939 11.819 -16.070 1.00 48.75 259 ASP A O 1
ATOM 2076 N N . CYS A 1 260 ? -1.809 10.178 -15.033 1.00 48.16 260 CYS A N 1
ATOM 2077 C CA . CYS A 1 260 ? -2.850 9.158 -15.220 1.00 48.16 260 CYS A CA 1
ATOM 2078 C C . CYS A 1 260 ? -3.896 9.157 -14.092 1.00 48.16 260 CYS A C 1
ATOM 2080 O O . CYS A 1 260 ? -5.069 8.930 -14.375 1.00 48.16 260 CYS A O 1
ATOM 2082 N N . LEU A 1 261 ? -3.512 9.441 -12.838 1.00 49.88 261 LEU A N 1
ATOM 2083 C CA . LEU A 1 261 ? -4.463 9.548 -11.720 1.00 49.88 261 LEU A CA 1
ATOM 2084 C C . LEU A 1 261 ? -5.133 10.930 -11.633 1.00 49.88 261 LEU A C 1
ATOM 2086 O O . LEU A 1 261 ? -6.276 11.009 -11.197 1.00 49.88 261 LEU A O 1
ATOM 2090 N N . LEU A 1 262 ? -4.465 12.019 -12.047 1.00 45.72 262 LEU A N 1
ATOM 2091 C CA . LEU A 1 262 ? -4.972 13.393 -11.872 1.00 45.72 262 LEU A CA 1
ATOM 2092 C C . LEU A 1 262 ? -5.797 13.944 -13.042 1.00 45.72 262 LEU A C 1
ATOM 2094 O O . LEU A 1 262 ? -6.297 15.065 -12.926 1.00 45.72 262 LEU A O 1
ATOM 2098 N N . ARG A 1 263 ? -5.972 13.217 -14.157 1.00 45.66 263 ARG A N 1
ATOM 2099 C CA . ARG A 1 263 ? -6.947 13.623 -15.185 1.00 45.66 263 ARG A CA 1
ATOM 2100 C C . ARG A 1 263 ? -8.360 13.459 -14.618 1.00 45.66 263 ARG A C 1
ATOM 2102 O O . ARG A 1 263 ? -8.996 12.411 -14.738 1.00 45.66 263 ARG A O 1
ATOM 2109 N N . ARG A 1 264 ? -8.828 14.510 -13.945 1.00 36.84 264 ARG A N 1
ATOM 2110 C CA . ARG A 1 264 ? -10.251 14.790 -13.779 1.00 36.84 264 ARG A CA 1
ATOM 2111 C C . ARG A 1 264 ? -10.806 15.029 -15.184 1.00 36.84 264 ARG A C 1
ATOM 2113 O O . ARG A 1 264 ? -10.241 15.829 -15.926 1.00 36.84 264 ARG A O 1
ATOM 2120 N N . SER A 1 265 ? -11.802 14.231 -15.552 1.00 32.88 265 SER A N 1
ATOM 2121 C CA . SER A 1 265 ? -12.707 14.514 -16.666 1.00 32.88 265 SER A CA 1
ATOM 2122 C C . SER A 1 265 ? -13.410 15.837 -16.418 1.00 32.88 265 SER A C 1
ATOM 2124 O O . SER A 1 265 ? -13.854 15.998 -15.256 1.00 32.88 265 SER A O 1
#

InterPro domains:
  IPR013921 Mediator complex, subunit Med20 [PF08612] (58-240)
  IPR013921 Mediator complex, subunit Med20 [PTHR12465] (30-243)

Mean predicted aligned error: 10.58 Å